Protein AF-E1QTM0-F1 (afdb_monomer)

Mean predicted aligned error: 9.35 Å

Secondary structure (DSSP, 8-state):
--HHHHHHHHHS-GGGT------HHHHHHHHHHHHHHHHHHHH-PPPHHHHHTHHHHHHHHHHHHHHH-GGGHHHHHHHHHHHHHHHHHHHHHTT---HHHHIIIIIHHHHHTT--HHHHHHHHHHHHHHHHHHH-GGGHHHHHHHHHHHHHHHHHHHHHHHHHTT--TTHHHHHHHHHHHTT-

Structure (mmCIF, N/CA/C/O backbone):
data_AF-E1QTM0-F1
#
_entry.id   AF-E1QTM0-F1
#
loop_
_atom_site.group_PDB
_atom_site.id
_atom_site.type_symbol
_atom_site.label_atom_id
_atom_site.label_alt_id
_atom_site.label_comp_id
_atom_site.label_asym_id
_atom_site.label_entity_id
_atom_site.label_seq_id
_atom_site.pdbx_PDB_ins_code
_atom_site.Cartn_x
_atom_site.Cartn_y
_atom_site.Cartn_z
_atom_site.occupancy
_atom_site.B_iso_or_equiv
_atom_site.auth_seq_id
_atom_site.auth_comp_id
_atom_site.auth_asym_id
_atom_site.auth_atom_id
_atom_site.pdbx_PDB_model_num
ATOM 1 N N . MET A 1 1 ? 4.671 -22.308 -28.950 1.00 43.22 1 MET A N 1
ATOM 2 C CA . MET A 1 1 ? 4.401 -21.119 -28.104 1.00 43.22 1 MET A CA 1
ATOM 3 C C . MET A 1 1 ? 5.719 -20.428 -27.710 1.00 43.22 1 MET A C 1
ATOM 5 O O . MET A 1 1 ? 5.911 -20.082 -26.556 1.00 43.22 1 MET A O 1
ATOM 9 N N . ILE A 1 2 ? 6.647 -20.266 -28.667 1.00 41.12 2 ILE A N 1
ATOM 10 C CA . ILE A 1 2 ? 7.987 -19.659 -28.487 1.00 41.12 2 ILE A CA 1
ATOM 11 C C . ILE A 1 2 ? 8.199 -18.503 -29.497 1.00 41.12 2 ILE A C 1
ATOM 13 O O . ILE A 1 2 ? 9.005 -17.609 -29.261 1.00 41.12 2 ILE A O 1
ATOM 17 N N . ASP A 1 3 ? 7.393 -18.431 -30.564 1.00 41.38 3 ASP A N 1
ATOM 18 C CA . ASP A 1 3 ? 7.577 -17.472 -31.663 1.00 41.38 3 ASP A CA 1
ATOM 19 C C . ASP A 1 3 ? 7.197 -16.016 -31.357 1.00 41.38 3 ASP A C 1
ATOM 21 O O . ASP A 1 3 ? 7.752 -15.101 -31.960 1.00 41.38 3 ASP A O 1
ATOM 25 N N . PHE A 1 4 ? 6.286 -15.754 -30.414 1.00 45.41 4 PHE A N 1
ATOM 26 C CA . PHE A 1 4 ? 5.796 -14.386 -30.180 1.00 45.41 4 PHE A CA 1
ATOM 27 C C . PHE A 1 4 ? 6.818 -13.497 -29.448 1.00 45.41 4 PHE A C 1
ATOM 29 O O . PHE A 1 4 ? 6.989 -12.328 -29.792 1.00 45.41 4 PHE A O 1
ATOM 36 N N . PHE A 1 5 ? 7.562 -14.065 -28.492 1.00 41.84 5 PHE A N 1
ATOM 37 C CA . PHE A 1 5 ? 8.656 -13.363 -27.808 1.00 41.84 5 PHE A CA 1
ATOM 38 C C . PHE A 1 5 ? 9.809 -13.035 -28.768 1.00 41.84 5 PHE A C 1
ATOM 40 O O . PHE A 1 5 ? 10.350 -11.933 -28.727 1.00 41.84 5 PHE A O 1
ATOM 47 N N . LEU A 1 6 ? 10.138 -13.955 -29.680 1.00 43.28 6 LEU A N 1
ATOM 48 C CA . LEU A 1 6 ? 11.140 -13.737 -30.727 1.00 43.28 6 LEU A CA 1
ATOM 49 C C . LEU A 1 6 ? 10.705 -12.653 -31.724 1.00 43.28 6 LEU A C 1
ATOM 51 O O . LEU A 1 6 ? 11.513 -11.801 -32.085 1.00 43.28 6 LEU A O 1
ATOM 55 N N . LEU A 1 7 ? 9.426 -12.617 -32.110 1.00 45.97 7 LEU A N 1
ATOM 56 C CA . LEU A 1 7 ? 8.870 -11.568 -32.973 1.00 45.97 7 LEU A CA 1
ATOM 57 C C . LEU A 1 7 ? 8.898 -10.177 -32.321 1.00 45.97 7 LEU A C 1
ATOM 59 O O . LEU A 1 7 ? 9.224 -9.207 -33.001 1.00 45.97 7 LEU A O 1
ATOM 63 N N . LEU A 1 8 ? 8.621 -10.062 -31.018 1.00 45.91 8 LEU A N 1
ATOM 64 C CA . LEU A 1 8 ? 8.748 -8.800 -30.273 1.00 45.91 8 LEU A CA 1
ATOM 65 C C . LEU A 1 8 ? 10.203 -8.306 -30.215 1.00 45.91 8 LEU A C 1
ATOM 67 O O . LEU A 1 8 ? 10.450 -7.127 -30.462 1.00 45.91 8 LEU A O 1
ATOM 71 N N . ILE A 1 9 ? 11.163 -9.206 -29.975 1.00 50.22 9 ILE A N 1
ATOM 72 C CA . ILE A 1 9 ? 12.603 -8.890 -29.953 1.00 50.22 9 ILE A CA 1
ATOM 73 C C . ILE A 1 9 ? 13.114 -8.475 -31.346 1.00 50.22 9 ILE A C 1
ATOM 75 O O . ILE A 1 9 ? 13.955 -7.585 -31.457 1.00 50.22 9 ILE A O 1
ATOM 79 N N . LEU A 1 10 ? 12.595 -9.085 -32.417 1.00 48.44 10 LEU A N 1
ATOM 80 C CA . LEU A 1 10 ? 12.982 -8.777 -33.800 1.00 48.44 10 LEU A CA 1
ATOM 81 C C . LEU A 1 10 ? 12.349 -7.480 -34.330 1.00 48.44 10 LEU A C 1
ATOM 83 O O . LEU A 1 10 ? 12.981 -6.768 -35.109 1.00 48.44 10 LEU A O 1
ATOM 87 N N . LYS A 1 11 ? 11.114 -7.159 -33.920 1.00 47.62 11 LYS A N 1
ATOM 88 C CA . LYS A 1 11 ? 10.385 -5.956 -34.368 1.00 47.62 11 LYS A CA 1
ATOM 89 C C . LYS A 1 11 ? 10.771 -4.702 -33.571 1.00 47.62 11 LYS A C 1
ATOM 91 O O . LYS A 1 11 ? 10.734 -3.602 -34.117 1.00 47.62 11 LYS A O 1
ATOM 96 N N . TYR A 1 12 ? 11.196 -4.876 -32.318 1.00 50.41 12 TYR A N 1
ATOM 97 C CA . TYR A 1 12 ? 11.724 -3.827 -31.441 1.00 50.41 12 TYR A CA 1
ATOM 98 C C . TYR A 1 12 ? 13.142 -4.203 -30.999 1.00 50.41 12 TYR A C 1
ATOM 100 O O . TYR A 1 12 ? 13.333 -4.646 -29.865 1.00 50.41 12 TYR A O 1
ATOM 108 N N . PRO A 1 13 ? 14.148 -4.071 -31.883 1.00 44.06 13 PRO A N 1
ATOM 109 C CA . PRO A 1 13 ? 15.502 -4.482 -31.554 1.00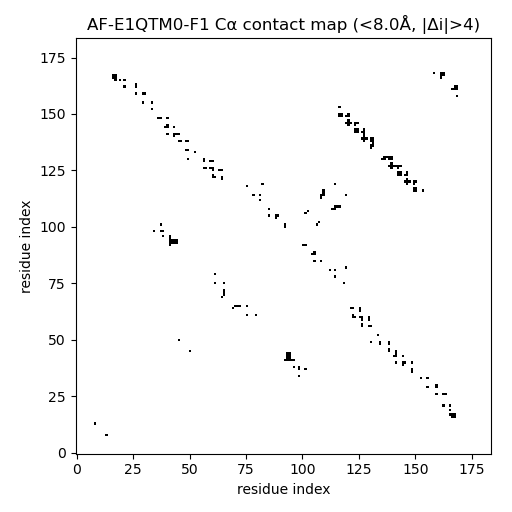 44.06 13 PRO A CA 1
ATOM 110 C C . PRO A 1 13 ? 15.979 -3.722 -30.311 1.00 44.06 13 PRO A C 1
ATOM 112 O O . PRO A 1 13 ? 16.096 -2.495 -30.330 1.00 44.06 13 PRO A O 1
ATOM 115 N N . LEU A 1 14 ? 16.266 -4.463 -29.233 1.00 43.91 14 LEU A N 1
ATOM 116 C CA . LEU A 1 14 ? 16.819 -3.951 -27.967 1.00 43.91 14 LEU A CA 1
ATOM 117 C C . LEU A 1 14 ? 18.053 -3.056 -28.196 1.00 43.91 14 LEU A C 1
ATOM 119 O O . LEU A 1 14 ? 18.308 -2.132 -27.428 1.00 43.91 14 LEU A O 1
ATOM 123 N N . SER A 1 15 ? 18.767 -3.260 -29.307 1.00 43.53 15 SER A N 1
ATOM 124 C CA . SER A 1 15 ? 19.907 -2.445 -29.731 1.00 43.53 15 SER A CA 1
ATOM 125 C C . SER A 1 15 ? 19.570 -0.987 -30.073 1.00 43.53 15 SER A C 1
ATOM 127 O O . SER A 1 15 ? 20.479 -0.165 -30.081 1.00 43.53 15 SER A O 1
ATOM 129 N N . ARG A 1 16 ? 18.298 -0.626 -30.317 1.00 42.56 16 ARG A N 1
ATOM 130 C CA . ARG A 1 16 ? 17.872 0.783 -30.466 1.00 42.56 16 ARG A CA 1
ATOM 131 C C . ARG A 1 16 ? 17.587 1.490 -29.142 1.00 42.56 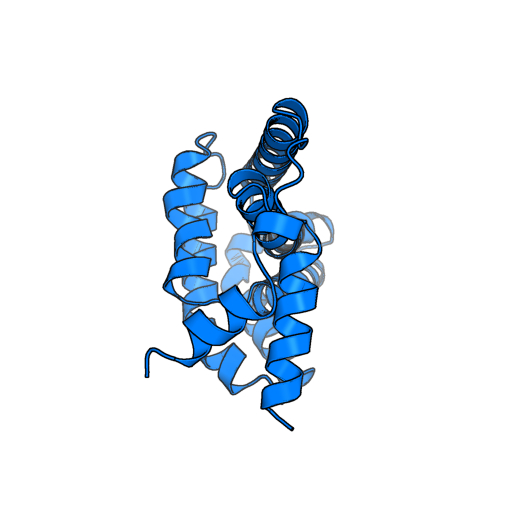16 ARG A C 1
ATOM 133 O O . ARG A 1 16 ? 17.550 2.714 -29.135 1.00 42.56 16 ARG A O 1
ATOM 140 N N . TYR A 1 17 ? 17.399 0.741 -28.057 1.00 46.12 17 TYR A N 1
ATOM 141 C CA . TYR A 1 17 ? 17.094 1.283 -26.729 1.00 46.12 17 TYR A CA 1
ATOM 142 C C . TYR A 1 17 ? 18.270 1.165 -25.750 1.00 46.12 17 TYR A C 1
ATOM 144 O O . TYR A 1 17 ? 18.257 1.810 -24.710 1.00 46.12 17 TYR A O 1
ATOM 152 N N . MET A 1 18 ? 19.330 0.428 -26.109 1.00 39.16 18 MET A N 1
ATOM 153 C CA . MET A 1 18 ? 20.636 0.494 -25.443 1.00 39.16 18 MET A CA 1
ATOM 154 C C . MET A 1 18 ? 21.396 1.769 -25.851 1.00 39.16 18 MET A C 1
ATOM 156 O O . MET A 1 18 ? 22.459 1.708 -26.464 1.00 39.16 18 MET A O 1
ATOM 160 N N . MET A 1 19 ? 20.870 2.945 -25.515 1.00 41.19 19 MET A N 1
ATOM 161 C CA . MET A 1 19 ? 21.726 4.114 -25.317 1.00 41.19 19 MET A CA 1
ATOM 162 C C . MET A 1 19 ? 22.067 4.171 -23.831 1.00 41.19 1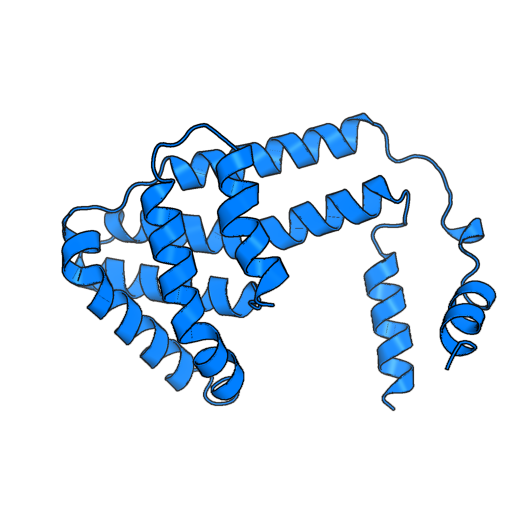9 MET A C 1
ATOM 164 O O . MET A 1 19 ? 21.269 4.600 -23.004 1.00 41.19 19 MET A O 1
ATOM 168 N N . MET A 1 20 ? 23.261 3.681 -23.489 1.00 48.47 20 MET A N 1
ATOM 169 C CA . MET A 1 20 ? 23.837 3.847 -22.158 1.00 48.47 20 MET A CA 1
ATOM 170 C C . MET A 1 20 ? 24.011 5.339 -21.853 1.00 48.47 20 MET A C 1
ATOM 172 O O . MET A 1 20 ? 24.960 5.948 -22.338 1.00 48.47 20 MET A O 1
ATOM 176 N N . SER A 1 21 ? 23.148 5.891 -21.002 1.00 41.41 21 SER A N 1
ATOM 177 C CA . SER A 1 21 ? 23.544 6.855 -19.967 1.00 41.41 21 SER A CA 1
ATOM 178 C C . SER A 1 21 ? 22.406 7.087 -18.960 1.00 41.41 21 SER A C 1
ATOM 180 O O . SER A 1 21 ? 21.829 8.170 -18.913 1.00 41.41 21 SER A O 1
ATOM 182 N N . SER A 1 22 ? 22.074 6.104 -18.123 1.00 44.28 22 SER A N 1
ATOM 183 C CA . SER A 1 22 ? 21.582 6.441 -16.781 1.00 44.28 22 SER A CA 1
ATOM 184 C C . SER A 1 22 ? 22.806 6.472 -15.875 1.00 44.28 22 SER A C 1
ATOM 186 O O . SER A 1 22 ? 23.612 5.539 -15.835 1.00 44.28 22 SER A O 1
ATOM 188 N N . SER A 1 23 ? 23.048 7.616 -15.245 1.00 46.88 23 SER A N 1
ATOM 189 C CA . SER A 1 23 ? 24.200 7.757 -14.370 1.00 46.88 23 SER A CA 1
ATOM 190 C C . SER A 1 23 ? 23.980 6.862 -13.146 1.00 46.88 23 SER A C 1
ATOM 192 O O . SER A 1 23 ? 22.867 6.743 -12.639 1.00 46.88 23 SER A O 1
ATOM 194 N N . SER A 1 24 ? 25.033 6.247 -12.607 1.00 52.41 24 SER A N 1
ATOM 195 C CA . SER A 1 24 ? 24.946 5.501 -11.337 1.00 52.41 24 SER A CA 1
ATOM 196 C C . SER A 1 24 ? 24.487 6.363 -10.142 1.00 52.41 24 SER A C 1
ATOM 198 O O . SER A 1 24 ? 24.252 5.842 -9.049 1.00 52.41 24 SER A O 1
ATOM 200 N N . THR A 1 25 ? 24.366 7.676 -10.346 1.00 54.47 25 THR A N 1
ATOM 201 C CA . THR A 1 25 ? 23.813 8.663 -9.420 1.00 54.47 25 THR A CA 1
ATOM 202 C C . THR A 1 25 ? 22.284 8.591 -9.359 1.00 54.47 25 THR A C 1
ATOM 204 O O . THR A 1 25 ? 21.747 8.624 -8.255 1.00 54.47 25 THR A O 1
ATOM 207 N N . ASP A 1 26 ? 21.595 8.375 -10.487 1.00 68.69 26 ASP A N 1
ATOM 208 C CA . ASP A 1 26 ? 20.123 8.385 -10.561 1.00 68.69 26 ASP A CA 1
ATOM 209 C C . ASP A 1 26 ? 19.508 7.225 -9.759 1.00 68.69 26 ASP A C 1
ATOM 211 O O . ASP A 1 26 ? 18.638 7.424 -8.913 1.00 68.69 26 ASP A O 1
ATOM 215 N N . VAL A 1 27 ? 20.052 6.011 -9.910 1.00 71.56 27 VAL A N 1
ATOM 216 C CA . VAL A 1 27 ? 19.590 4.821 -9.166 1.00 71.56 27 VAL A CA 1
ATOM 217 C C . VAL A 1 27 ? 19.792 4.983 -7.655 1.00 71.56 27 VAL A C 1
ATOM 219 O O . VAL A 1 27 ? 18.947 4.584 -6.854 1.00 71.56 27 VAL A O 1
ATOM 222 N N . LYS A 1 28 ? 20.907 5.594 -7.233 1.00 76.56 28 LYS A N 1
ATOM 223 C CA . LYS A 1 28 ? 21.186 5.834 -5.807 1.00 76.56 28 LYS A CA 1
ATOM 224 C C . LYS A 1 28 ? 20.206 6.830 -5.191 1.00 76.56 28 LYS A C 1
ATOM 226 O O . LYS A 1 28 ? 19.889 6.702 -4.009 1.00 76.56 28 LYS A O 1
ATOM 231 N N . GLU A 1 29 ? 19.757 7.824 -5.950 1.00 79.56 29 GLU A N 1
ATOM 232 C CA . GLU A 1 29 ? 18.770 8.796 -5.481 1.00 79.56 29 GLU A CA 1
ATOM 233 C C . GLU A 1 29 ? 17.374 8.182 -5.346 1.00 79.56 29 GLU A C 1
ATOM 235 O O . GLU A 1 29 ? 16.733 8.393 -4.314 1.00 79.56 29 GLU A O 1
ATOM 240 N N . GLU A 1 30 ? 16.936 7.356 -6.302 1.00 77.88 30 GLU A N 1
ATOM 241 C CA . GLU A 1 30 ? 15.641 6.662 -6.200 1.00 77.88 30 GLU A CA 1
ATOM 242 C C . GLU A 1 30 ? 15.619 5.644 -5.047 1.00 77.88 30 GLU A C 1
ATOM 244 O O . GLU A 1 30 ? 14.652 5.582 -4.280 1.00 77.88 30 GLU A O 1
ATOM 249 N N . ILE A 1 31 ? 16.728 4.928 -4.810 1.00 81.88 31 ILE A N 1
ATOM 250 C CA . ILE A 1 31 ? 16.873 4.070 -3.621 1.00 81.88 31 ILE A CA 1
ATOM 251 C C . ILE A 1 31 ? 16.716 4.895 -2.339 1.00 81.88 31 ILE A C 1
ATOM 253 O O . ILE A 1 31 ? 15.965 4.505 -1.446 1.00 81.88 31 ILE A O 1
ATOM 257 N N . LYS A 1 32 ? 17.383 6.052 -2.233 1.00 84.12 32 LYS A N 1
ATOM 258 C CA . LYS A 1 32 ? 17.284 6.914 -1.041 1.00 84.12 32 LYS A CA 1
ATOM 259 C C . LYS A 1 32 ? 15.857 7.406 -0.796 1.00 84.12 32 LYS A C 1
ATOM 261 O O . LYS A 1 32 ? 15.411 7.385 0.350 1.00 84.12 32 LYS A O 1
ATOM 266 N N . LYS A 1 33 ? 15.135 7.825 -1.839 1.00 81.25 33 LYS A N 1
ATOM 267 C CA . LYS A 1 33 ? 13.728 8.247 -1.720 1.00 81.25 33 LYS A CA 1
ATOM 268 C C . LYS A 1 33 ? 12.835 7.094 -1.266 1.00 81.25 33 LYS A C 1
ATOM 270 O O . LYS A 1 33 ? 12.055 7.266 -0.332 1.00 81.25 33 LYS A O 1
ATOM 275 N N . THR A 1 34 ? 13.003 5.914 -1.862 1.00 82.88 34 THR A N 1
ATOM 276 C CA . THR A 1 34 ? 12.258 4.700 -1.493 1.00 82.88 34 THR A CA 1
ATOM 277 C C . THR A 1 34 ? 12.483 4.334 -0.027 1.00 82.88 34 THR A C 1
ATOM 279 O O . THR A 1 34 ? 11.531 4.116 0.722 1.00 82.88 34 THR A O 1
ATOM 282 N N . VAL A 1 35 ? 13.743 4.346 0.413 1.00 84.88 35 VAL A N 1
ATOM 283 C CA . VAL A 1 35 ? 14.124 4.117 1.812 1.00 84.88 35 VAL A CA 1
ATOM 284 C C . VAL A 1 35 ? 13.461 5.135 2.735 1.00 84.88 35 VAL A C 1
ATOM 286 O O . VAL A 1 35 ? 12.885 4.759 3.755 1.00 84.88 35 VAL A O 1
ATOM 289 N N . GLN A 1 36 ? 13.489 6.417 2.372 1.00 85.62 36 GLN A N 1
ATOM 290 C CA . GLN A 1 36 ? 12.875 7.465 3.178 1.00 85.62 36 GLN A CA 1
ATOM 291 C C . GLN A 1 36 ? 11.357 7.275 3.314 1.00 85.62 36 GLN A C 1
ATOM 293 O O . GLN A 1 36 ? 10.821 7.466 4.405 1.00 85.62 36 GLN A O 1
ATOM 298 N N . LEU A 1 37 ? 10.667 6.861 2.247 1.00 83.81 37 LEU A N 1
ATOM 299 C CA . LEU A 1 37 ? 9.233 6.553 2.279 1.00 83.81 37 LEU A CA 1
ATOM 300 C C . LEU A 1 37 ? 8.920 5.388 3.226 1.00 83.81 37 LEU A C 1
ATOM 302 O O . LEU A 1 37 ? 7.989 5.486 4.031 1.00 83.81 37 LEU A O 1
ATOM 306 N N . ILE A 1 38 ? 9.716 4.315 3.165 1.00 83.75 38 ILE A N 1
ATOM 307 C CA . ILE A 1 38 ? 9.582 3.158 4.060 1.00 83.75 38 ILE A CA 1
ATOM 308 C C . ILE A 1 38 ? 9.790 3.595 5.514 1.00 83.75 38 ILE A C 1
ATOM 310 O O . ILE A 1 38 ? 8.924 3.357 6.354 1.00 83.75 38 ILE A O 1
ATOM 314 N N . ILE A 1 39 ? 10.876 4.317 5.808 1.00 84.06 39 ILE A N 1
ATOM 315 C CA . ILE A 1 39 ? 11.179 4.821 7.157 1.00 84.06 39 ILE A CA 1
ATOM 316 C C . ILE A 1 39 ? 10.046 5.707 7.682 1.00 84.06 39 ILE A C 1
ATOM 318 O O . ILE A 1 39 ? 9.605 5.553 8.823 1.00 84.06 39 ILE A O 1
ATOM 322 N N . THR A 1 40 ? 9.537 6.629 6.862 1.00 83.69 40 THR A N 1
ATOM 323 C CA . THR A 1 40 ? 8.405 7.476 7.245 1.00 83.69 40 THR A CA 1
ATOM 324 C C . THR A 1 40 ? 7.187 6.635 7.619 1.00 83.69 40 THR A C 1
ATOM 326 O O . THR A 1 40 ? 6.535 6.942 8.613 1.00 83.69 40 THR A O 1
ATOM 329 N N . ASN A 1 41 ? 6.893 5.559 6.890 1.00 82.50 41 ASN A N 1
ATOM 330 C CA . ASN A 1 41 ? 5.768 4.678 7.199 1.00 82.50 41 ASN A CA 1
ATOM 331 C C . ASN A 1 41 ? 5.963 3.887 8.502 1.00 82.50 41 ASN A C 1
ATOM 333 O O . ASN A 1 41 ? 5.058 3.863 9.340 1.00 82.50 41 ASN A O 1
ATOM 337 N N . LEU A 1 42 ? 7.155 3.313 8.696 1.00 80.75 42 LEU A N 1
ATOM 338 C CA . LEU A 1 42 ? 7.527 2.546 9.891 1.00 80.75 42 LEU A CA 1
ATOM 339 C C . LEU A 1 42 ? 7.463 3.394 11.171 1.00 80.75 42 LEU A C 1
ATOM 341 O O . LEU A 1 42 ? 7.110 2.889 12.238 1.00 80.75 42 LEU A O 1
ATOM 345 N N . ASN A 1 43 ? 7.735 4.697 11.058 1.00 84.50 43 ASN A N 1
ATOM 346 C CA . ASN A 1 43 ? 7.672 5.645 12.169 1.00 84.50 43 ASN A CA 1
ATOM 347 C C . ASN A 1 43 ? 6.247 6.089 12.540 1.00 84.50 43 ASN A C 1
ATOM 349 O O . ASN A 1 43 ? 6.041 6.644 13.622 1.00 84.50 43 ASN A O 1
ATOM 353 N N . VAL A 1 44 ? 5.247 5.869 11.679 1.00 86.94 44 VAL A N 1
ATOM 354 C CA . VAL A 1 44 ? 3.858 6.242 11.975 1.00 86.94 44 VAL A CA 1
ATOM 355 C C . VAL A 1 44 ? 3.142 5.083 12.662 1.00 86.94 44 VAL A C 1
ATOM 357 O O . VAL A 1 44 ? 2.738 4.104 12.025 1.00 86.94 44 VAL A O 1
ATOM 360 N N . LYS A 1 45 ? 2.949 5.243 13.975 1.00 84.75 45 LYS A N 1
ATOM 361 C CA . LYS A 1 45 ? 2.265 4.281 14.846 1.00 84.75 45 LYS A CA 1
ATOM 362 C C . LYS A 1 45 ? 0.746 4.497 14.853 1.00 84.75 45 LYS A C 1
ATOM 364 O O . LYS A 1 45 ? 0.309 5.641 14.721 1.00 84.75 45 LYS A O 1
ATOM 369 N N . PRO A 1 46 ? -0.058 3.431 15.011 1.00 86.06 46 PRO A N 1
ATOM 370 C CA . PRO A 1 46 ? -1.486 3.584 15.254 1.00 86.06 46 PRO A CA 1
ATOM 371 C C . PRO A 1 46 ? -1.699 4.077 16.690 1.00 86.06 46 PRO A C 1
ATOM 373 O O . PRO A 1 46 ? -0.940 3.706 17.587 1.00 86.06 46 PRO A O 1
ATOM 376 N N . SER A 1 47 ? -2.729 4.889 16.927 1.00 90.69 47 SER A N 1
ATOM 377 C CA . SE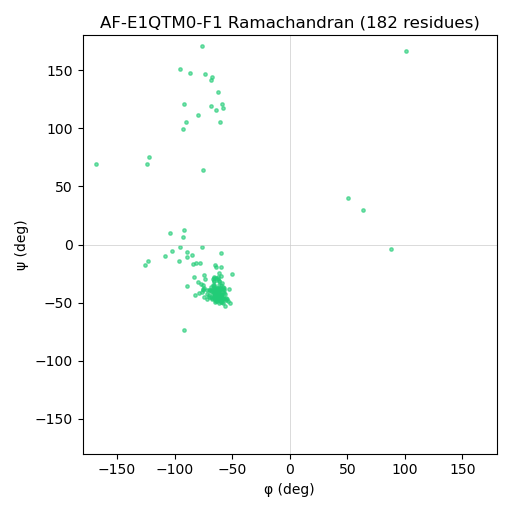R A 1 47 ? -3.142 5.216 18.295 1.00 90.69 47 SER A CA 1
ATOM 378 C C . SER A 1 47 ? -3.906 4.068 18.949 1.00 90.69 47 SER A C 1
ATOM 380 O O . SER A 1 47 ? -4.347 3.120 18.292 1.00 90.69 47 SER A O 1
ATOM 382 N N . GLU A 1 48 ? -4.148 4.195 20.252 1.00 93.12 48 GLU A N 1
ATOM 383 C CA . GLU A 1 48 ? -5.026 3.290 20.995 1.00 93.12 48 GLU A CA 1
ATOM 384 C C . GLU A 1 48 ? -6.452 3.252 20.425 1.00 93.12 48 GLU A C 1
ATOM 386 O O . GLU A 1 48 ? -7.057 2.180 20.368 1.00 93.12 48 GLU A O 1
ATOM 391 N N . CYS A 1 49 ? -6.984 4.384 19.943 1.00 94.75 49 CYS A N 1
ATOM 392 C CA . CYS A 1 49 ? -8.309 4.412 19.324 1.00 94.75 49 CYS A CA 1
ATOM 393 C C . CYS A 1 49 ? -8.333 3.608 18.022 1.00 94.75 49 CYS A C 1
ATOM 395 O O . CYS A 1 49 ? -9.242 2.797 17.820 1.00 94.75 49 CYS A O 1
ATOM 397 N N . VAL A 1 50 ? -7.316 3.781 17.168 1.00 92.69 50 VAL A N 1
ATOM 398 C CA . VAL A 1 50 ? -7.179 3.011 15.923 1.00 92.69 50 VAL A CA 1
ATOM 399 C C . VAL A 1 50 ? -7.066 1.523 16.224 1.00 92.69 50 VAL A C 1
ATOM 401 O O . VAL A 1 50 ? -7.732 0.725 15.574 1.00 92.69 50 VAL A O 1
ATOM 404 N N . LEU A 1 51 ? -6.265 1.140 17.221 1.00 90.00 51 LEU A N 1
ATOM 405 C CA . LEU A 1 51 ? -6.110 -0.259 17.619 1.00 90.00 51 LEU A CA 1
ATOM 406 C C . LEU A 1 51 ? -7.429 -0.860 18.121 1.00 90.00 51 LEU A C 1
ATOM 408 O O . LEU A 1 51 ? -7.793 -1.957 17.706 1.00 90.00 51 LEU A O 1
ATOM 412 N N . LYS A 1 52 ? -8.176 -0.128 18.955 1.00 94.31 52 LYS A N 1
ATOM 413 C CA . LYS A 1 52 ? -9.467 -0.575 19.498 1.00 94.31 52 LYS A CA 1
ATOM 414 C C . LYS A 1 52 ? -10.553 -0.718 18.427 1.00 94.31 52 LYS A C 1
ATOM 416 O O . LYS A 1 52 ? -11.394 -1.605 18.533 1.00 94.31 52 LYS A O 1
ATOM 421 N N . ASN A 1 53 ? -10.549 0.149 17.416 1.00 94.12 53 ASN A N 1
ATOM 422 C CA . ASN A 1 53 ? -11.585 0.196 16.378 1.00 94.12 53 ASN A CA 1
ATOM 423 C C . ASN A 1 53 ? -11.136 -0.410 15.041 1.00 94.12 53 ASN A C 1
ATOM 425 O O . ASN A 1 53 ? -11.836 -0.278 14.038 1.00 94.12 53 ASN A O 1
ATOM 429 N N . TYR A 1 54 ? -9.985 -1.082 15.013 1.00 88.50 54 TYR A N 1
ATOM 430 C CA . TYR A 1 54 ? -9.319 -1.503 13.784 1.00 88.50 54 TYR A CA 1
ATOM 431 C C . TYR A 1 54 ? -10.213 -2.344 12.856 1.00 88.50 54 TYR A C 1
ATOM 433 O O . TYR A 1 54 ? -10.299 -2.088 11.651 1.00 88.50 54 TYR A O 1
ATOM 441 N N . ASP A 1 55 ? -10.919 -3.322 13.425 1.00 90.12 55 ASP A N 1
ATOM 442 C CA . ASP A 1 55 ? -11.814 -4.207 12.678 1.00 90.12 55 ASP A CA 1
ATOM 443 C C . ASP A 1 55 ? -13.012 -3.455 12.099 1.00 90.12 55 ASP A C 1
ATOM 445 O O . ASP A 1 55 ? -13.426 -3.721 10.971 1.00 90.12 55 ASP A O 1
ATOM 449 N N . ALA A 1 56 ? -13.564 -2.502 12.855 1.00 94.25 56 ALA A N 1
ATOM 450 C CA . ALA A 1 56 ? -14.684 -1.682 12.408 1.00 94.25 56 ALA A CA 1
ATOM 451 C C . ALA A 1 56 ? -14.258 -0.747 11.269 1.00 94.25 56 ALA A C 1
ATOM 453 O O . ALA A 1 56 ? -14.916 -0.716 10.231 1.00 94.25 56 ALA A O 1
ATOM 454 N N . ILE A 1 57 ? -13.113 -0.069 11.419 1.00 94.12 57 ILE A N 1
ATOM 455 C CA . ILE A 1 57 ? -12.502 0.774 10.379 1.00 94.12 57 ILE A CA 1
ATOM 456 C C . ILE A 1 57 ? -12.301 -0.037 9.093 1.00 94.12 57 ILE A C 1
ATOM 458 O O . ILE A 1 57 ? -12.695 0.389 8.009 1.00 94.12 57 ILE A O 1
ATOM 462 N N . THR A 1 58 ? -11.731 -1.237 9.215 1.00 91.44 58 THR A N 1
ATOM 463 C CA . THR A 1 58 ? -11.451 -2.122 8.078 1.00 91.44 58 THR A CA 1
ATOM 464 C C . THR A 1 58 ? -12.727 -2.597 7.388 1.00 91.44 58 THR A C 1
ATOM 466 O O . THR A 1 58 ? -12.843 -2.476 6.169 1.00 91.44 58 THR A O 1
ATOM 469 N N . LYS A 1 59 ? -13.711 -3.097 8.145 1.00 92.38 59 LYS A N 1
ATOM 470 C CA . LYS A 1 59 ? -14.991 -3.563 7.588 1.00 92.38 59 LYS A CA 1
ATOM 471 C C . LYS A 1 59 ? -15.753 -2.437 6.896 1.00 92.38 59 LYS A C 1
ATOM 473 O O . LYS A 1 59 ? -16.278 -2.643 5.802 1.00 92.38 59 LYS A O 1
ATOM 478 N N . ASN A 1 60 ? -15.779 -1.249 7.495 1.00 96.06 60 ASN A N 1
ATOM 479 C CA . ASN A 1 60 ? -16.426 -0.090 6.895 1.00 96.06 60 ASN A CA 1
ATOM 480 C C . ASN A 1 60 ? -15.718 0.346 5.611 1.00 96.06 60 ASN A C 1
ATOM 482 O O . ASN A 1 60 ? -16.387 0.590 4.612 1.00 96.06 60 ASN A O 1
ATOM 486 N N . ALA A 1 61 ? -14.383 0.378 5.600 1.00 95.00 61 ALA A N 1
ATOM 487 C CA . ALA A 1 61 ? -13.611 0.714 4.408 1.00 95.00 61 ALA A CA 1
ATOM 488 C C . ALA A 1 61 ? -13.873 -0.267 3.251 1.00 95.00 61 ALA A C 1
ATOM 490 O O . ALA A 1 61 ? -14.115 0.173 2.129 1.00 95.00 61 ALA A O 1
ATOM 491 N N . VAL A 1 62 ? -13.905 -1.581 3.519 1.00 93.06 62 VAL A N 1
ATOM 492 C CA . VAL A 1 62 ? -14.273 -2.598 2.513 1.00 93.06 62 VAL A CA 1
ATOM 493 C C . VAL A 1 62 ? -15.701 -2.385 2.009 1.00 93.06 62 VAL A C 1
ATOM 495 O O . VAL A 1 62 ? -15.934 -2.386 0.803 1.00 93.06 62 VAL A O 1
ATOM 498 N N . SER A 1 63 ? -16.653 -2.160 2.918 1.00 94.88 63 SER A N 1
ATOM 499 C CA . SER A 1 63 ? -18.056 -1.914 2.566 1.00 94.88 63 SER A CA 1
ATOM 500 C C . SER A 1 63 ? -18.214 -0.684 1.667 1.00 94.88 63 SER A C 1
ATOM 502 O O . SER A 1 63 ? -18.914 -0.734 0.657 1.00 94.88 63 SER A O 1
ATOM 504 N N . ILE A 1 64 ? -17.511 0.409 1.980 1.00 95.81 64 ILE A N 1
ATOM 505 C CA . ILE A 1 64 ? -17.511 1.623 1.157 1.00 95.81 64 ILE A CA 1
ATOM 506 C C . ILE A 1 64 ? -16.884 1.347 -0.212 1.00 95.81 64 ILE A C 1
ATOM 508 O O . ILE A 1 64 ? -17.459 1.754 -1.219 1.00 95.81 64 ILE A O 1
ATOM 512 N N . LEU A 1 65 ? -15.753 0.638 -0.266 1.00 94.12 65 LEU A N 1
ATOM 513 C CA . LEU A 1 65 ? -15.075 0.317 -1.523 1.00 94.12 65 LEU A CA 1
ATOM 514 C C . LEU A 1 65 ? -15.990 -0.473 -2.466 1.00 94.12 65 LEU A C 1
ATOM 516 O O . LEU A 1 65 ? -16.175 -0.073 -3.611 1.00 94.12 65 LEU A O 1
ATOM 520 N N . LEU A 1 66 ? -16.622 -1.532 -1.954 1.00 94.25 66 LEU A N 1
ATOM 521 C CA . LEU A 1 66 ? -17.561 -2.371 -2.705 1.00 94.25 66 LEU A CA 1
ATOM 522 C C . LEU A 1 66 ? -18.845 -1.632 -3.093 1.00 94.25 66 LEU A C 1
ATOM 524 O O . LEU A 1 66 ? -19.455 -1.942 -4.111 1.00 94.25 66 LEU A O 1
ATOM 528 N N . LYS A 1 67 ? -19.273 -0.651 -2.293 1.00 96.00 67 LYS A N 1
ATOM 529 C CA . LYS A 1 67 ? -20.435 0.183 -2.616 1.00 96.00 67 LYS A CA 1
ATOM 530 C C . LYS A 1 67 ? -20.144 1.163 -3.753 1.00 96.00 67 LYS A C 1
ATOM 532 O O . LYS A 1 67 ? -21.040 1.432 -4.547 1.00 96.00 67 LYS A O 1
ATOM 537 N N . ILE A 1 68 ? -18.944 1.745 -3.787 1.00 95.38 68 ILE A N 1
ATOM 538 C CA . ILE A 1 68 ? -18.555 2.732 -4.806 1.00 95.38 68 ILE A CA 1
ATOM 539 C C . ILE A 1 68 ? -18.176 2.037 -6.117 1.00 95.38 68 ILE A C 1
ATOM 541 O O . ILE A 1 68 ? -18.576 2.514 -7.173 1.00 95.38 68 ILE A O 1
ATOM 545 N N . PHE A 1 69 ? -17.447 0.921 -6.039 1.00 93.25 69 PHE A N 1
ATOM 546 C CA . PHE A 1 69 ? -16.964 0.156 -7.191 1.00 93.25 69 PHE A CA 1
ATOM 547 C C . PHE A 1 69 ? -17.434 -1.304 -7.112 1.00 93.25 69 PHE A C 1
ATOM 549 O O . PHE A 1 69 ? -16.622 -2.204 -6.860 1.00 93.25 69 PHE A O 1
ATOM 556 N N . PRO A 1 70 ? -18.742 -1.570 -7.278 1.00 93.25 70 PRO A N 1
ATOM 557 C CA . PRO A 1 70 ? -19.276 -2.931 -7.235 1.00 93.25 70 PRO A CA 1
ATOM 558 C C . PRO A 1 70 ? -18.667 -3.845 -8.307 1.00 93.25 70 PRO A C 1
ATOM 560 O O . PRO A 1 70 ? -18.566 -5.047 -8.094 1.00 93.25 70 PRO A O 1
ATOM 563 N N . GLU A 1 71 ? -18.211 -3.292 -9.430 1.00 92.12 71 GLU A N 1
ATOM 564 C CA . GLU A 1 71 ? -17.524 -4.016 -10.500 1.00 92.12 71 GLU A CA 1
ATOM 565 C C . GLU A 1 71 ? -16.176 -4.613 -10.075 1.00 92.12 71 GLU A C 1
ATOM 567 O O . GLU A 1 71 ? -15.695 -5.546 -10.711 1.00 92.12 71 GLU A O 1
ATOM 572 N N . LEU A 1 72 ? -15.580 -4.113 -8.988 1.00 88.88 72 LEU A N 1
ATOM 573 C CA . LEU A 1 72 ? -14.348 -4.653 -8.418 1.00 88.88 72 LEU A CA 1
ATOM 574 C C . LEU A 1 72 ? -14.626 -5.715 -7.346 1.00 88.88 72 LEU A C 1
ATOM 576 O O . LEU A 1 72 ? -13.710 -6.066 -6.606 1.00 88.88 72 LEU A O 1
ATOM 580 N N . SER A 1 73 ? -15.862 -6.217 -7.206 1.00 89.31 73 SER A N 1
ATOM 581 C CA . SER A 1 73 ? -16.216 -7.113 -6.098 1.00 89.31 73 SER A CA 1
ATOM 582 C C . SER A 1 73 ? -15.342 -8.350 -6.029 1.00 89.31 73 SER A C 1
ATOM 584 O O . SER A 1 73 ? -14.922 -8.728 -4.941 1.00 89.31 73 SER A O 1
ATOM 586 N N . ASP A 1 74 ? -15.051 -8.967 -7.169 1.00 87.38 74 ASP A N 1
ATOM 587 C CA . ASP A 1 74 ? -14.285 -10.210 -7.213 1.00 87.38 74 ASP A CA 1
ATOM 588 C C . ASP A 1 74 ? -12.824 -9.957 -6.837 1.00 87.38 74 ASP A C 1
ATOM 590 O O . ASP A 1 74 ? -12.277 -10.664 -5.988 1.00 87.38 74 ASP A O 1
ATOM 594 N N . ASP A 1 75 ? -12.234 -8.884 -7.372 1.00 85.19 75 ASP A N 1
ATOM 595 C CA . ASP A 1 75 ? -10.879 -8.453 -7.030 1.00 85.19 75 ASP A CA 1
ATOM 596 C C . ASP A 1 75 ? -10.773 -8.076 -5.549 1.00 85.19 75 ASP A C 1
ATOM 598 O O . ASP A 1 75 ? -9.869 -8.520 -4.844 1.00 85.19 75 ASP A O 1
ATOM 602 N N . VAL A 1 76 ? -11.715 -7.285 -5.034 1.00 87.38 76 VAL A N 1
ATOM 603 C CA . VAL A 1 76 ? -11.727 -6.880 -3.626 1.00 87.38 76 VAL A CA 1
ATOM 604 C C . VAL A 1 76 ? -11.923 -8.100 -2.733 1.00 87.38 76 VAL A C 1
ATOM 606 O O . VAL A 1 76 ? -11.134 -8.290 -1.812 1.00 87.38 76 VAL A O 1
ATOM 609 N N . ASN A 1 77 ? -12.901 -8.967 -3.013 1.00 84.69 77 ASN A N 1
ATOM 610 C CA . ASN A 1 77 ? -13.178 -10.158 -2.208 1.00 84.69 77 ASN A CA 1
ATOM 611 C C . ASN A 1 77 ? -11.998 -11.135 -2.182 1.00 84.69 77 ASN A C 1
ATOM 613 O O . ASN A 1 77 ? -11.685 -11.680 -1.121 1.00 84.69 77 ASN A O 1
ATOM 617 N N . ALA A 1 78 ? -11.301 -11.309 -3.309 1.00 82.62 78 ALA A N 1
ATOM 618 C CA . ALA A 1 78 ? -10.075 -12.100 -3.370 1.00 82.62 78 ALA A CA 1
ATOM 619 C C . ALA A 1 78 ? -8.967 -11.521 -2.471 1.00 82.62 78 ALA A C 1
ATOM 621 O O . ALA A 1 78 ? -8.165 -12.265 -1.901 1.00 82.62 78 ALA A O 1
ATOM 622 N N . LEU A 1 79 ? -8.944 -10.197 -2.304 1.00 81.44 79 LEU A N 1
ATOM 623 C CA . LEU A 1 79 ? -7.904 -9.477 -1.578 1.00 81.44 79 LEU A CA 1
ATOM 624 C C . LEU A 1 79 ? -8.242 -9.169 -0.110 1.00 81.44 79 LEU A C 1
ATOM 626 O O . LEU A 1 79 ? -7.319 -8.880 0.649 1.00 81.44 79 LEU A O 1
ATOM 630 N N . ILE A 1 80 ? -9.501 -9.284 0.340 1.00 82.81 80 ILE A N 1
ATOM 631 C CA . ILE A 1 80 ? -9.916 -8.956 1.724 1.00 82.81 80 ILE A CA 1
ATOM 632 C C . ILE A 1 80 ? -9.041 -9.664 2.766 1.00 82.81 80 ILE A C 1
ATOM 634 O O . ILE A 1 80 ? -8.505 -9.020 3.668 1.00 82.81 80 ILE A O 1
ATOM 638 N N . SER A 1 81 ? -8.861 -10.984 2.636 1.00 75.88 81 SER A N 1
ATOM 639 C CA . SER A 1 81 ? -8.046 -11.761 3.586 1.00 75.88 81 SER A CA 1
ATOM 640 C C . SER A 1 81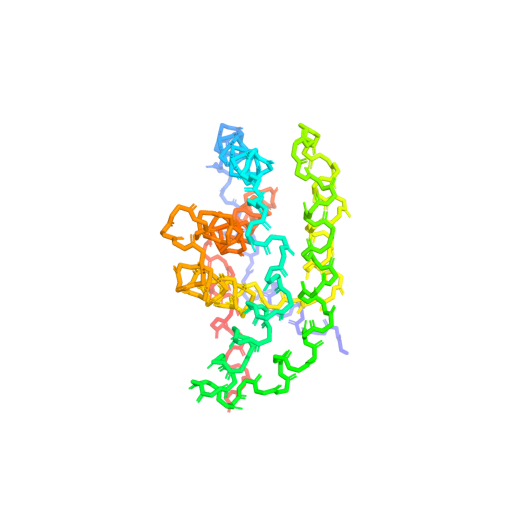 ? -6.580 -11.304 3.607 1.00 75.88 81 SER A C 1
ATOM 642 O O . SER A 1 81 ? -5.924 -11.342 4.649 1.00 75.88 81 SER A O 1
ATOM 644 N N . LYS A 1 82 ? -6.086 -10.799 2.471 1.00 82.25 82 LYS A N 1
ATOM 645 C CA . LYS A 1 82 ? -4.725 -10.287 2.301 1.00 82.25 82 LYS A CA 1
ATOM 646 C C . LYS A 1 82 ? -4.560 -8.881 2.837 1.00 82.25 82 LYS A C 1
ATOM 648 O O . LYS A 1 82 ? -3.509 -8.585 3.388 1.00 82.25 82 LYS A O 1
ATOM 653 N N . PHE A 1 83 ? -5.590 -8.043 2.782 1.00 78.69 83 PHE A N 1
ATOM 654 C CA . PHE A 1 83 ? -5.560 -6.735 3.432 1.00 78.69 83 PHE A CA 1
ATOM 655 C C . PHE A 1 83 ? -5.337 -6.868 4.936 1.00 78.69 83 PHE A C 1
ATOM 657 O O . PHE A 1 83 ? -4.485 -6.173 5.484 1.00 78.69 83 PHE A O 1
ATOM 664 N N . THR A 1 84 ? -6.034 -7.801 5.588 1.00 74.81 84 THR A N 1
ATOM 665 C CA . THR A 1 84 ? -5.826 -8.088 7.012 1.00 74.81 84 THR A CA 1
ATOM 666 C C . THR A 1 84 ? -4.414 -8.615 7.280 1.00 74.81 84 THR A C 1
ATOM 668 O O . THR A 1 84 ? -3.742 -8.108 8.173 1.00 74.81 84 THR A O 1
ATOM 671 N N . GLU A 1 85 ? -3.924 -9.572 6.485 1.00 78.38 85 GLU A N 1
ATOM 672 C CA . GLU A 1 85 ? -2.570 -10.138 6.629 1.00 78.38 85 GLU A CA 1
ATOM 673 C C . GLU A 1 85 ? -1.463 -9.080 6.454 1.00 78.38 85 GLU A C 1
ATOM 675 O O . GLU A 1 85 ? -0.576 -8.968 7.304 1.00 78.38 85 GLU A O 1
ATOM 680 N N . ILE A 1 86 ? -1.538 -8.263 5.392 1.00 76.62 86 ILE A N 1
ATOM 681 C CA . ILE A 1 86 ? -0.618 -7.141 5.141 1.00 76.62 86 ILE A CA 1
ATOM 682 C C . ILE A 1 86 ? -0.587 -6.230 6.361 1.00 76.62 86 ILE A C 1
ATOM 684 O O . ILE A 1 86 ? 0.479 -5.867 6.848 1.00 76.62 86 ILE A O 1
ATOM 688 N N . GLN A 1 87 ? -1.757 -5.859 6.865 1.00 73.12 87 GLN A N 1
ATOM 689 C CA . GLN A 1 87 ? -1.866 -4.895 7.944 1.00 73.12 87 GLN A CA 1
ATOM 690 C C . GLN A 1 87 ? -1.346 -5.427 9.279 1.00 73.12 87 GLN A C 1
ATOM 692 O O . GLN A 1 87 ? -0.677 -4.687 9.998 1.00 73.12 87 GLN A O 1
ATOM 697 N N . GLU A 1 88 ? -1.589 -6.698 9.603 1.00 76.44 88 GLU A N 1
ATOM 698 C CA . GLU A 1 88 ? -1.006 -7.332 10.789 1.00 76.44 88 GLU A CA 1
ATOM 699 C C . GLU A 1 88 ? 0.521 -7.404 10.701 1.00 76.44 88 GLU A C 1
ATOM 701 O O . GLU A 1 88 ? 1.213 -7.131 11.681 1.00 76.44 88 GLU A O 1
ATOM 706 N N . ASN A 1 89 ? 1.072 -7.691 9.520 1.00 77.44 89 ASN A N 1
ATOM 707 C CA . ASN A 1 89 ? 2.518 -7.636 9.327 1.00 77.44 89 ASN A CA 1
ATOM 708 C C . ASN A 1 89 ? 3.047 -6.202 9.426 1.00 77.44 89 ASN A C 1
ATOM 710 O O . ASN A 1 89 ? 4.048 -5.979 10.100 1.00 77.44 89 ASN A O 1
ATOM 714 N N . ILE A 1 90 ? 2.339 -5.209 8.877 1.00 73.44 90 ILE A N 1
ATOM 715 C CA . ILE A 1 90 ? 2.726 -3.803 9.027 1.00 73.44 90 ILE A CA 1
ATOM 716 C C . ILE A 1 90 ? 2.754 -3.415 10.507 1.00 73.44 90 ILE A C 1
ATOM 718 O O . ILE A 1 90 ? 3.704 -2.765 10.930 1.00 73.44 90 ILE A O 1
ATOM 722 N N . LYS A 1 91 ? 1.756 -3.819 11.308 1.00 72.75 91 LYS A N 1
ATOM 723 C CA . LYS A 1 91 ? 1.723 -3.546 12.757 1.00 72.75 91 LYS A CA 1
ATOM 724 C C . LYS A 1 91 ? 2.962 -4.090 13.470 1.00 72.75 91 LYS A C 1
ATOM 726 O O . LYS A 1 91 ? 3.509 -3.385 14.312 1.00 72.75 91 LYS A O 1
ATOM 731 N N . LYS A 1 92 ? 3.419 -5.297 13.117 1.00 77.31 92 LYS A N 1
ATOM 732 C CA . LYS A 1 92 ? 4.620 -5.920 13.706 1.00 77.31 92 LYS A CA 1
ATOM 733 C C . LYS A 1 92 ? 5.910 -5.172 13.374 1.00 77.31 92 LYS A C 1
ATOM 735 O O . LYS A 1 92 ? 6.844 -5.222 14.161 1.00 77.31 92 LYS A O 1
ATOM 740 N N . LEU A 1 93 ? 5.944 -4.478 12.239 1.00 73.94 93 LEU A N 1
ATOM 741 C CA . LEU A 1 93 ? 7.111 -3.727 11.771 1.00 73.94 93 LEU A CA 1
ATOM 742 C C . LEU A 1 93 ? 7.128 -2.283 12.283 1.00 73.94 93 LEU A C 1
ATOM 744 O O . LEU A 1 93 ? 8.118 -1.579 12.114 1.00 73.94 93 LEU A O 1
ATOM 748 N N . VAL A 1 94 ? 6.041 -1.791 12.885 1.00 71.56 94 VAL A N 1
ATOM 749 C CA . VAL A 1 94 ? 5.993 -0.414 13.392 1.00 71.56 94 VAL A CA 1
ATOM 750 C C . VAL A 1 94 ? 7.100 -0.194 14.427 1.00 71.56 94 VAL A C 1
ATOM 752 O O . VAL A 1 94 ? 7.118 -0.818 15.485 1.00 71.56 94 VAL A O 1
ATOM 755 N N . GLY A 1 95 ? 7.982 0.771 14.158 1.00 64.69 95 GLY A N 1
ATOM 756 C CA . GLY A 1 95 ? 9.145 1.072 14.996 1.00 64.69 95 GLY A CA 1
ATOM 757 C C . GLY A 1 95 ? 10.412 0.273 14.673 1.00 64.69 95 GLY A C 1
ATOM 758 O O . GLY A 1 95 ? 11.446 0.565 15.271 1.00 64.69 95 GLY A O 1
ATOM 759 N N . THR A 1 96 ? 10.367 -0.670 13.729 1.00 73.69 96 THR A N 1
ATOM 760 C CA . THR A 1 96 ? 11.567 -1.282 13.146 1.00 73.69 96 THR A CA 1
ATOM 761 C C . THR A 1 96 ? 12.323 -0.249 12.304 1.00 73.69 96 THR A C 1
ATOM 763 O O . THR A 1 96 ? 11.721 0.568 11.607 1.00 73.69 96 THR A O 1
ATOM 766 N N . THR A 1 97 ? 13.657 -0.278 12.360 1.00 67.00 97 THR A N 1
ATOM 767 C CA . THR A 1 97 ? 14.541 0.521 11.486 1.00 67.00 97 THR A CA 1
ATOM 768 C C . THR A 1 97 ? 15.149 -0.296 10.347 1.00 67.00 97 THR A C 1
ATOM 770 O O . THR A 1 97 ? 15.846 0.259 9.500 1.00 67.00 97 THR A O 1
ATOM 773 N N . ASP A 1 98 ? 14.916 -1.608 10.341 1.00 75.25 98 ASP A N 1
ATOM 774 C CA . ASP A 1 98 ? 15.374 -2.523 9.306 1.00 75.25 98 ASP A CA 1
ATOM 775 C C . ASP A 1 98 ? 14.466 -2.467 8.066 1.00 75.25 98 ASP A C 1
ATOM 777 O O . ASP A 1 98 ? 13.300 -2.863 8.070 1.00 75.25 98 ASP A O 1
ATOM 781 N N . ILE A 1 99 ? 15.030 -1.943 6.982 1.00 72.44 99 ILE A N 1
ATOM 782 C CA . ILE A 1 99 ? 14.369 -1.821 5.681 1.00 72.44 99 ILE A CA 1
ATOM 783 C C . ILE A 1 99 ? 14.269 -3.192 4.993 1.00 72.44 99 ILE A C 1
ATOM 785 O O . ILE A 1 99 ? 13.326 -3.423 4.236 1.00 72.44 99 ILE A O 1
ATOM 789 N N . GLY A 1 100 ? 15.214 -4.099 5.267 1.00 74.00 100 GLY A N 1
ATOM 790 C CA . GLY A 1 100 ? 15.215 -5.468 4.759 1.00 74.00 100 GLY A CA 1
ATOM 791 C C . GLY A 1 100 ? 14.019 -6.251 5.285 1.00 74.00 100 GLY A C 1
ATOM 792 O O . GLY A 1 100 ? 13.280 -6.823 4.491 1.00 74.00 100 GLY A O 1
ATOM 793 N N . GLU A 1 101 ? 13.726 -6.155 6.585 1.00 72.06 101 GLU A N 1
ATOM 794 C CA . GLU A 1 101 ? 12.528 -6.780 7.167 1.00 72.06 101 GLU A CA 1
ATOM 795 C C . GLU A 1 101 ? 11.230 -6.256 6.539 1.00 72.06 101 GLU A C 1
ATOM 797 O O . GLU A 1 101 ? 10.302 -7.033 6.301 1.00 72.06 101 GLU A O 1
ATOM 802 N N . TYR A 1 102 ? 11.148 -4.958 6.220 1.00 72.50 102 TYR A N 1
ATOM 803 C CA . TYR A 1 102 ? 9.993 -4.402 5.508 1.00 72.50 102 TYR A CA 1
ATOM 804 C C . TYR A 1 102 ? 9.866 -4.962 4.083 1.00 72.50 102 TYR A C 1
ATOM 806 O O . TYR A 1 102 ? 8.755 -5.248 3.625 1.00 72.50 102 TYR A O 1
ATOM 814 N N . ALA A 1 103 ? 10.991 -5.133 3.383 1.00 69.56 103 ALA A N 1
ATOM 815 C CA . ALA A 1 103 ? 11.006 -5.712 2.047 1.00 69.56 103 ALA A CA 1
ATOM 816 C C . ALA A 1 103 ? 10.609 -7.199 2.061 1.00 69.56 103 ALA A C 1
ATOM 818 O O . ALA A 1 103 ? 9.722 -7.614 1.315 1.00 69.56 103 ALA A O 1
ATOM 819 N N . ASP A 1 104 ? 11.184 -7.979 2.970 1.00 69.88 104 ASP A N 1
ATOM 820 C CA . ASP A 1 104 ? 10.934 -9.415 3.068 1.00 69.88 104 ASP A CA 1
ATOM 821 C C . ASP A 1 104 ? 9.493 -9.733 3.479 1.00 69.88 104 ASP A C 1
ATOM 823 O O . ASP A 1 104 ? 8.939 -10.751 3.064 1.00 69.88 104 ASP A O 1
ATOM 827 N N . SER A 1 105 ? 8.857 -8.841 4.239 1.00 70.62 105 SER A N 1
ATOM 828 C CA . SER A 1 105 ? 7.471 -8.987 4.677 1.00 70.62 105 SER A CA 1
ATOM 829 C C . SER A 1 105 ? 6.481 -8.321 3.718 1.00 70.62 105 SER A C 1
ATOM 831 O O . SER A 1 105 ? 5.771 -9.000 2.984 1.00 70.62 105 SER A O 1
ATOM 833 N N . ILE A 1 106 ? 6.395 -6.993 3.705 1.00 69.12 106 ILE A N 1
ATOM 834 C CA . ILE A 1 106 ? 5.289 -6.270 3.071 1.00 69.12 106 ILE A CA 1
ATOM 835 C C . ILE A 1 106 ? 5.411 -6.283 1.556 1.00 69.12 106 ILE A C 1
ATOM 837 O O . ILE A 1 106 ? 4.429 -6.572 0.872 1.00 69.12 106 ILE A O 1
ATOM 841 N N . LEU A 1 107 ? 6.605 -6.019 1.024 1.00 68.69 107 LEU A N 1
ATOM 842 C CA . LEU A 1 107 ? 6.824 -6.016 -0.423 1.00 68.69 107 LEU A CA 1
ATOM 843 C C . LEU A 1 107 ? 6.628 -7.399 -1.040 1.00 68.69 107 LEU A C 1
ATOM 845 O O . LEU A 1 107 ? 5.951 -7.522 -2.066 1.00 68.69 107 LEU A O 1
ATOM 849 N N . SER A 1 108 ? 7.137 -8.437 -0.380 1.00 69.00 108 SER A N 1
ATOM 850 C CA . SER A 1 108 ? 6.916 -9.822 -0.793 1.00 69.00 108 SER A CA 1
ATOM 851 C C . SER A 1 108 ? 5.432 -10.174 -0.860 1.00 69.00 108 SER A C 1
ATOM 853 O O . SER A 1 108 ? 5.014 -10.838 -1.800 1.00 69.00 108 SER A O 1
ATOM 855 N N . ILE A 1 109 ? 4.602 -9.692 0.071 1.00 66.25 109 ILE A N 1
ATOM 856 C CA . ILE A 1 109 ? 3.157 -9.974 0.079 1.00 66.25 109 ILE A CA 1
ATOM 857 C C . ILE A 1 109 ? 2.459 -9.360 -1.149 1.00 66.25 109 ILE A C 1
ATOM 859 O O . ILE A 1 109 ? 1.646 -10.035 -1.783 1.00 66.25 109 ILE A O 1
ATOM 863 N N . PHE A 1 110 ? 2.807 -8.134 -1.561 1.00 70.56 110 PHE A N 1
ATOM 864 C CA . PHE A 1 110 ? 2.259 -7.553 -2.798 1.00 70.56 110 PHE A CA 1
ATOM 865 C C . PHE A 1 110 ? 2.624 -8.379 -4.035 1.00 70.56 110 PHE A C 1
ATOM 867 O O . PHE A 1 110 ? 1.760 -8.645 -4.874 1.00 70.56 110 PHE A O 1
ATOM 874 N N . ALA A 1 111 ? 3.881 -8.820 -4.127 1.00 69.56 111 ALA A N 1
ATOM 875 C CA . ALA A 1 111 ? 4.375 -9.593 -5.261 1.00 69.56 111 ALA A CA 1
ATOM 876 C C . ALA A 1 111 ? 3.822 -11.032 -5.293 1.00 69.56 111 ALA A C 1
ATOM 878 O O . ALA A 1 111 ? 3.347 -11.493 -6.332 1.00 69.56 111 ALA A O 1
ATOM 879 N N . VAL A 1 112 ? 3.845 -11.737 -4.159 1.00 69.94 112 VAL A N 1
ATOM 880 C CA . VAL A 1 112 ? 3.443 -13.148 -4.036 1.00 69.94 112 VAL A CA 1
ATOM 881 C C . VAL A 1 112 ? 1.937 -13.310 -4.197 1.00 69.94 112 VAL A C 1
ATOM 883 O O . VAL A 1 112 ? 1.486 -14.184 -4.936 1.00 69.94 112 VAL A O 1
ATOM 886 N N . TYR A 1 113 ? 1.149 -12.456 -3.544 1.00 68.00 113 TYR A N 1
ATOM 887 C CA . TYR A 1 113 ? -0.310 -12.575 -3.563 1.00 68.00 113 TYR A CA 1
ATOM 888 C C . TYR A 1 113 ? -0.975 -11.750 -4.664 1.00 68.00 113 TYR A C 1
ATOM 890 O O . TYR A 1 113 ? -2.201 -11.694 -4.715 1.00 68.00 113 TYR A O 1
ATOM 898 N N . ARG A 1 114 ? -0.181 -11.131 -5.552 1.00 70.31 114 ARG A N 1
ATOM 899 C CA . ARG A 1 114 ? -0.657 -10.313 -6.679 1.00 70.31 114 ARG A CA 1
ATOM 900 C C . ARG A 1 114 ? -1.683 -9.263 -6.248 1.00 70.31 114 ARG A C 1
ATOM 902 O O . ARG A 1 114 ? -2.671 -9.019 -6.938 1.00 70.31 114 ARG A O 1
ATOM 909 N N . VAL A 1 115 ? -1.452 -8.648 -5.090 1.00 76.44 115 VAL A N 1
ATOM 910 C CA . VAL A 1 115 ? -2.336 -7.601 -4.580 1.00 76.44 115 VAL A CA 1
ATOM 911 C C . VAL A 1 115 ? -2.199 -6.388 -5.484 1.00 76.44 115 VAL A C 1
ATOM 913 O O . VAL A 1 115 ? -1.110 -5.828 -5.594 1.00 76.44 115 VAL A O 1
ATOM 916 N N . ASN A 1 116 ? -3.294 -5.969 -6.124 1.00 82.94 116 ASN A N 1
ATOM 917 C CA . ASN A 1 116 ? -3.275 -4.759 -6.934 1.00 82.94 116 ASN A CA 1
ATOM 918 C C . ASN A 1 116 ? -2.994 -3.554 -6.012 1.00 82.94 116 ASN A C 1
ATOM 920 O O . ASN A 1 116 ? -3.823 -3.242 -5.145 1.00 82.94 116 ASN A O 1
ATOM 924 N N . PRO A 1 117 ? -1.854 -2.860 -6.182 1.00 82.00 117 PRO A N 1
ATOM 925 C CA . PRO A 1 117 ? -1.474 -1.776 -5.287 1.00 82.00 117 PRO A CA 1
ATOM 926 C C . PRO A 1 117 ? -2.455 -0.602 -5.336 1.00 82.00 117 PRO A C 1
ATOM 928 O O . PRO A 1 117 ? -2.651 0.060 -4.322 1.00 82.00 117 PRO A O 1
ATOM 931 N N . GLY A 1 118 ? -3.127 -0.378 -6.472 1.00 87.06 118 GLY A N 1
ATOM 932 C CA . GLY A 1 118 ? -4.160 0.647 -6.610 1.00 87.06 118 GLY A CA 1
ATOM 933 C C . GLY A 1 118 ? -5.400 0.348 -5.767 1.00 87.06 118 GLY A C 1
ATOM 934 O O . GLY A 1 118 ? -5.894 1.234 -5.070 1.00 87.06 118 GLY A O 1
ATOM 935 N N . ILE A 1 119 ? -5.857 -0.910 -5.751 1.00 89.00 119 ILE A N 1
ATOM 936 C CA . ILE A 1 119 ? -6.991 -1.334 -4.909 1.00 89.00 119 ILE A CA 1
ATOM 937 C C . ILE A 1 119 ? -6.618 -1.206 -3.428 1.00 89.00 119 ILE A C 1
ATOM 939 O O . ILE A 1 119 ? -7.395 -0.673 -2.636 1.00 89.00 119 ILE A O 1
ATOM 943 N N . TYR A 1 120 ? -5.410 -1.628 -3.045 1.00 87.12 120 TYR A N 1
ATOM 944 C CA . TYR A 1 120 ? -4.952 -1.499 -1.661 1.00 87.12 120 TYR A CA 1
ATOM 945 C C . TYR A 1 120 ? -4.755 -0.032 -1.229 1.00 87.12 120 TYR A C 1
ATOM 947 O O . TYR A 1 120 ? -5.102 0.340 -0.104 1.00 87.12 120 TYR A O 1
ATOM 955 N N . ALA A 1 121 ? -4.256 0.834 -2.115 1.00 89.94 121 ALA A N 1
ATOM 956 C CA . ALA A 1 121 ? -4.161 2.269 -1.860 1.00 89.94 121 ALA A CA 1
ATOM 957 C C . ALA A 1 121 ? -5.553 2.891 -1.643 1.00 89.94 121 ALA A C 1
ATOM 959 O O . ALA A 1 121 ? -5.756 3.606 -0.662 1.00 89.94 121 ALA A O 1
ATOM 960 N N . ALA A 1 122 ? -6.537 2.560 -2.487 1.00 92.56 122 ALA A N 1
ATOM 961 C CA . ALA A 1 122 ? -7.917 3.015 -2.312 1.00 92.56 122 ALA A CA 1
ATOM 962 C C . ALA A 1 122 ? -8.520 2.522 -0.985 1.00 92.56 122 ALA A C 1
ATOM 964 O O . ALA A 1 122 ? -9.096 3.304 -0.230 1.00 92.56 122 ALA A O 1
ATOM 965 N N . PHE A 1 123 ? -8.326 1.243 -0.658 1.00 91.88 123 PHE A N 1
ATOM 966 C CA . PHE A 1 123 ? -8.767 0.660 0.607 1.00 91.88 123 PHE A CA 1
ATOM 967 C C . PHE A 1 123 ? -8.168 1.383 1.824 1.00 91.88 123 PHE A C 1
ATOM 969 O O . PHE A 1 123 ? -8.902 1.798 2.719 1.00 91.88 123 PHE A O 1
ATOM 976 N N . THR A 1 124 ? -6.850 1.591 1.856 1.00 91.75 124 THR A N 1
ATOM 977 C CA . THR A 1 124 ? -6.185 2.282 2.976 1.00 91.75 124 THR A CA 1
ATOM 978 C C . THR A 1 124 ? -6.588 3.756 3.079 1.00 91.75 124 THR A C 1
ATOM 980 O O . THR A 1 124 ? -6.709 4.274 4.187 1.00 91.75 124 THR A O 1
ATOM 983 N N . ALA A 1 125 ? -6.890 4.426 1.963 1.00 95.31 125 ALA A N 1
ATOM 984 C CA . ALA A 1 125 ? -7.425 5.788 1.988 1.00 95.31 125 ALA A CA 1
ATOM 985 C C . ALA A 1 125 ? -8.819 5.834 2.636 1.00 95.31 125 ALA A C 1
ATOM 987 O O . ALA A 1 125 ? -9.121 6.728 3.427 1.00 95.31 125 ALA A O 1
ATOM 988 N N . LEU A 1 126 ? -9.661 4.834 2.359 1.00 96.38 126 LEU A N 1
ATOM 989 C CA . LEU A 1 126 ? -10.963 4.689 3.009 1.00 96.38 126 LEU A CA 1
ATOM 990 C C . LEU A 1 126 ? -10.824 4.342 4.496 1.00 96.38 126 LEU A C 1
ATOM 992 O O . LEU A 1 126 ? -11.576 4.876 5.309 1.00 96.38 126 LEU A O 1
ATOM 996 N N . GLN A 1 127 ? -9.830 3.534 4.879 1.00 94.88 127 GLN A N 1
ATOM 997 C CA . GLN A 1 127 ? -9.509 3.325 6.294 1.00 94.88 127 GLN A CA 1
ATOM 998 C C . GLN A 1 127 ? -9.104 4.636 6.978 1.00 94.88 127 GLN A C 1
ATOM 1000 O O . GLN A 1 127 ? -9.502 4.867 8.115 1.00 94.88 127 GLN A O 1
ATOM 1005 N N . ALA A 1 128 ? -8.367 5.520 6.295 1.00 96.12 128 ALA A N 1
ATOM 1006 C CA . ALA A 1 128 ? -8.041 6.839 6.830 1.00 96.12 128 ALA A CA 1
ATOM 1007 C C . ALA A 1 128 ? -9.304 7.672 7.078 1.00 96.12 128 ALA A C 1
ATOM 1009 O O . ALA A 1 128 ? -9.462 8.217 8.166 1.00 96.12 128 ALA A O 1
ATOM 1010 N N . ALA A 1 129 ? -10.228 7.715 6.115 1.00 97.00 129 ALA A N 1
ATOM 1011 C CA . ALA A 1 129 ? -11.490 8.436 6.264 1.00 97.00 129 ALA A CA 1
ATOM 1012 C C . ALA A 1 129 ? -12.356 7.882 7.411 1.00 97.00 129 ALA A C 1
ATOM 1014 O O . ALA A 1 129 ? -12.963 8.649 8.156 1.00 97.00 129 ALA A O 1
ATOM 1015 N N . GLU A 1 130 ? -12.405 6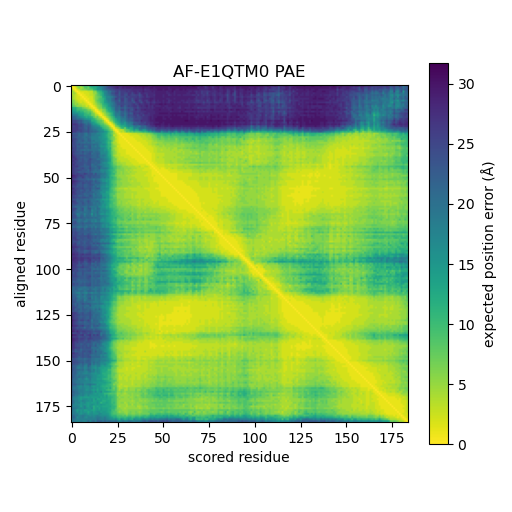.561 7.589 1.00 97.56 130 GLU A N 1
ATOM 1016 C CA . GLU A 1 130 ? -13.120 5.940 8.710 1.00 97.56 130 GLU A CA 1
ATOM 1017 C C . GLU A 1 130 ? -12.419 6.194 10.052 1.00 97.56 130 GLU A C 1
ATOM 1019 O O . GLU A 1 130 ? -13.084 6.503 11.041 1.00 97.56 130 GLU A O 1
ATOM 1024 N N . ALA A 1 131 ? -11.085 6.163 10.089 1.00 96.44 131 ALA A N 1
ATOM 1025 C CA . ALA A 1 131 ? -10.315 6.523 11.276 1.00 96.44 131 ALA A CA 1
ATOM 1026 C C . ALA A 1 131 ? -10.541 7.985 11.684 1.00 96.44 131 ALA A C 1
ATOM 1028 O O . ALA A 1 131 ? -10.736 8.249 12.866 1.00 96.44 131 ALA A O 1
ATOM 1029 N N . MET A 1 132 ? -10.611 8.919 10.726 1.00 96.56 132 MET A N 1
ATOM 1030 C CA . MET A 1 132 ? -10.959 10.321 11.001 1.00 96.56 132 MET A CA 1
ATOM 1031 C C . MET A 1 132 ? -12.318 10.441 11.686 1.00 96.56 132 MET A C 1
ATOM 1033 O O . MET A 1 132 ? -12.447 11.127 12.695 1.00 96.56 132 MET A O 1
ATOM 1037 N N . LYS A 1 133 ? -13.330 9.736 11.170 1.00 96.12 133 LYS A N 1
ATOM 1038 C CA . LYS A 1 133 ? -14.688 9.769 11.731 1.00 96.12 133 LYS A CA 1
ATOM 1039 C C . LYS A 1 133 ? -14.760 9.181 13.138 1.00 96.12 133 LYS A C 1
ATOM 1041 O O . LYS A 1 133 ? -15.520 9.681 13.960 1.00 96.12 133 LYS A O 1
ATOM 1046 N N . MET A 1 134 ? -14.025 8.099 13.396 1.00 96.31 134 MET A N 1
ATOM 1047 C CA . MET A 1 134 ? -14.116 7.352 14.656 1.00 96.31 134 MET A CA 1
ATOM 1048 C C . MET A 1 134 ? -13.172 7.865 15.745 1.00 96.31 134 MET A C 1
ATOM 1050 O O . MET A 1 134 ? -13.517 7.813 16.922 1.00 96.31 134 MET A O 1
ATOM 1054 N N . CYS A 1 135 ? -11.980 8.314 15.359 1.00 95.12 135 CYS A N 1
ATOM 1055 C CA . CYS A 1 135 ? -10.872 8.608 16.265 1.00 95.12 135 CYS A CA 1
ATOM 1056 C C . CYS A 1 135 ? -10.351 10.051 16.148 1.00 95.12 135 CYS A C 1
ATOM 1058 O O . CYS A 1 135 ? -9.673 10.530 17.052 1.00 95.12 135 CYS A O 1
ATOM 1060 N N . GLY A 1 136 ? -10.731 10.776 15.092 1.00 92.50 136 GLY A N 1
ATOM 1061 C CA . GLY A 1 136 ? -10.314 12.152 14.831 1.00 92.50 136 GLY A CA 1
ATOM 1062 C C . GLY A 1 136 ? -9.200 12.263 13.788 1.00 92.50 136 GLY A C 1
ATOM 1063 O O . GLY A 1 136 ? -8.553 11.288 13.407 1.00 92.50 136 GLY A O 1
ATOM 1064 N N . ASP A 1 137 ? -8.967 13.484 13.308 1.00 89.56 137 ASP A N 1
ATOM 1065 C CA . ASP A 1 137 ? -8.120 13.747 12.135 1.00 89.56 137 ASP A CA 1
ATOM 1066 C C . ASP A 1 137 ? -6.668 13.269 12.288 1.00 89.56 137 ASP A C 1
ATOM 1068 O O . ASP A 1 137 ? -6.056 12.793 11.330 1.00 89.56 137 ASP A O 1
ATOM 1072 N N . ALA A 1 138 ? -6.116 13.347 13.502 1.00 88.00 138 ALA A N 1
ATOM 1073 C CA . ALA A 1 138 ? -4.749 12.912 13.784 1.00 88.00 138 ALA A CA 1
ATOM 1074 C C . ALA A 1 138 ? -4.535 11.407 13.528 1.00 88.00 138 ALA A C 1
ATOM 1076 O O . ALA A 1 138 ? -3.433 10.994 13.155 1.00 88.00 138 ALA A O 1
ATOM 1077 N N . ASP A 1 139 ? -5.589 10.599 13.662 1.00 89.00 139 ASP A N 1
ATOM 1078 C CA . ASP A 1 139 ? -5.540 9.142 13.526 1.00 89.00 139 ASP A CA 1
ATOM 1079 C C . ASP A 1 139 ? -5.586 8.647 12.081 1.00 89.00 139 ASP A C 1
ATOM 1081 O O . ASP A 1 139 ? -5.154 7.531 11.778 1.00 89.00 139 ASP A O 1
ATOM 1085 N N . ALA A 1 140 ? -5.993 9.515 11.154 1.00 92.06 140 ALA A N 1
ATOM 1086 C CA . ALA A 1 140 ? -5.906 9.257 9.720 1.00 92.06 140 ALA A CA 1
ATOM 1087 C C . ALA A 1 140 ? -4.465 8.985 9.277 1.00 92.06 140 ALA A C 1
ATOM 1089 O O . ALA A 1 140 ? -4.225 8.195 8.362 1.00 92.06 140 ALA A O 1
ATOM 1090 N N . LYS A 1 141 ? -3.494 9.640 9.933 1.00 91.19 141 LYS A N 1
ATOM 1091 C CA . LYS A 1 141 ? -2.077 9.642 9.551 1.00 91.19 141 LYS A CA 1
ATOM 1092 C C . LYS A 1 141 ? -1.520 8.230 9.391 1.00 91.19 141 LYS A C 1
ATOM 1094 O O . LYS A 1 141 ? -0.747 7.988 8.464 1.00 91.19 141 LYS A O 1
ATOM 1099 N N . PHE A 1 142 ? -1.932 7.303 10.260 1.00 88.75 142 PHE A N 1
ATOM 1100 C CA . PHE A 1 142 ? -1.540 5.898 10.187 1.00 88.75 142 PHE A CA 1
ATOM 1101 C C . PHE A 1 142 ? -1.899 5.286 8.832 1.00 88.75 142 PHE A C 1
ATOM 1103 O O . PHE A 1 142 ? -1.029 4.755 8.140 1.00 88.75 142 PHE A O 1
ATOM 1110 N N . PHE A 1 143 ? -3.152 5.410 8.415 1.00 91.38 143 PHE A N 1
ATOM 1111 C CA . PHE A 1 143 ? -3.627 4.832 7.165 1.00 91.38 143 PHE A CA 1
ATOM 1112 C C . PHE A 1 143 ? -3.157 5.618 5.936 1.00 91.38 143 PHE A C 1
ATOM 1114 O O . PHE A 1 143 ? -2.721 4.998 4.970 1.00 91.38 143 PHE A O 1
ATOM 1121 N N . VAL A 1 144 ? -3.103 6.955 5.998 1.00 91.50 144 VAL A N 1
ATOM 1122 C CA . VAL A 1 144 ? -2.585 7.796 4.899 1.00 91.50 144 VAL A CA 1
ATOM 1123 C C . VAL A 1 144 ? -1.133 7.462 4.565 1.00 91.50 144 VAL A C 1
ATOM 1125 O O . VAL A 1 144 ? -0.786 7.335 3.393 1.00 91.50 144 VAL A O 1
ATOM 1128 N N . ALA A 1 145 ? -0.276 7.258 5.571 1.00 88.44 145 ALA A N 1
ATOM 1129 C CA . ALA A 1 145 ? 1.107 6.850 5.326 1.00 88.44 145 ALA A CA 1
ATOM 1130 C C . ALA A 1 145 ? 1.176 5.539 4.522 1.00 88.44 145 ALA A C 1
ATOM 1132 O O . ALA A 1 145 ? 2.036 5.381 3.653 1.00 88.44 145 ALA A O 1
ATOM 1133 N N . ARG A 1 146 ? 0.257 4.602 4.792 1.00 85.88 146 ARG A N 1
ATOM 1134 C CA . ARG A 1 146 ? 0.157 3.296 4.117 1.00 85.88 146 ARG A CA 1
ATOM 1135 C C . ARG A 1 146 ? -0.427 3.425 2.717 1.00 85.88 146 ARG A C 1
ATOM 1137 O O . ARG A 1 146 ? 0.065 2.748 1.824 1.00 85.88 146 ARG A O 1
ATOM 1144 N N . THR A 1 147 ? -1.363 4.345 2.499 1.00 88.31 147 THR A N 1
ATOM 1145 C CA . THR A 1 147 ? -1.843 4.723 1.162 1.00 88.31 147 THR A CA 1
ATOM 1146 C C . THR A 1 147 ? -0.720 5.260 0.286 1.00 88.31 147 THR A C 1
ATOM 1148 O O . THR A 1 147 ? -0.543 4.794 -0.837 1.00 88.31 147 THR A O 1
ATOM 1151 N N . ILE A 1 148 ? 0.065 6.211 0.803 1.00 87.06 148 ILE A N 1
ATOM 1152 C CA . ILE A 1 148 ? 1.192 6.797 0.067 1.00 87.06 148 ILE A CA 1
ATOM 1153 C C . ILE A 1 148 ? 2.188 5.704 -0.304 1.00 87.06 148 ILE A C 1
ATOM 1155 O O . ILE A 1 148 ? 2.594 5.614 -1.457 1.00 87.06 148 ILE A O 1
ATOM 1159 N N . LEU A 1 149 ? 2.542 4.843 0.651 1.00 84.19 149 LEU A N 1
ATOM 1160 C CA . LEU A 1 149 ? 3.503 3.778 0.401 1.00 84.19 149 LEU A CA 1
ATOM 1161 C C . LEU A 1 149 ? 2.969 2.743 -0.596 1.00 84.19 149 LEU A C 1
ATOM 1163 O O . LEU A 1 149 ? 3.693 2.356 -1.503 1.00 84.19 149 LEU A O 1
ATOM 1167 N N . ALA A 1 150 ? 1.699 2.350 -0.485 1.00 81.94 150 ALA A N 1
ATOM 1168 C CA . ALA A 1 150 ? 1.045 1.443 -1.425 1.00 81.94 150 ALA A CA 1
ATOM 1169 C C . ALA A 1 150 ? 1.057 1.957 -2.871 1.00 81.94 150 ALA A C 1
ATOM 1171 O O . ALA A 1 150 ? 1.224 1.166 -3.794 1.00 81.94 150 ALA A O 1
ATOM 1172 N N . GLY A 1 151 ? 0.873 3.266 -3.066 1.00 79.50 151 GLY A N 1
ATOM 1173 C CA . GLY A 1 151 ? 0.870 3.882 -4.393 1.00 79.50 151 GLY A CA 1
ATOM 1174 C C . GLY A 1 151 ? 2.268 4.186 -4.933 1.00 79.50 151 GLY A C 1
ATOM 1175 O O . GLY A 1 151 ? 2.543 3.926 -6.102 1.00 79.50 151 GLY A O 1
ATOM 1176 N N . ALA A 1 152 ? 3.156 4.725 -4.096 1.00 83.19 152 ALA A N 1
ATOM 1177 C CA . ALA A 1 152 ? 4.484 5.165 -4.517 1.00 83.19 152 ALA A CA 1
ATOM 1178 C C . ALA A 1 152 ? 5.449 3.992 -4.718 1.00 83.19 152 ALA A C 1
ATOM 1180 O O . ALA A 1 152 ? 6.197 3.960 -5.687 1.00 83.19 152 ALA A O 1
ATOM 1181 N N . LEU A 1 153 ? 5.422 2.998 -3.832 1.00 81.12 153 LEU A N 1
ATOM 1182 C CA . LEU A 1 153 ? 6.429 1.942 -3.814 1.00 81.12 153 LEU A CA 1
ATOM 1183 C C . LEU A 1 153 ? 6.461 1.072 -5.086 1.00 81.12 153 LEU A C 1
ATOM 1185 O O . LEU A 1 153 ? 7.559 0.807 -5.572 1.00 81.12 153 LEU A O 1
ATOM 1189 N N . PRO A 1 154 ? 5.324 0.665 -5.691 1.00 81.25 154 PRO A N 1
ATOM 1190 C CA . PRO A 1 154 ? 5.341 -0.020 -6.983 1.00 81.25 154 PRO A CA 1
ATOM 1191 C C . PRO A 1 154 ? 5.949 0.828 -8.100 1.00 81.25 154 PRO A C 1
ATOM 1193 O O . PRO A 1 154 ? 6.650 0.284 -8.947 1.00 81.25 154 PRO A O 1
ATOM 1196 N N . TYR A 1 155 ? 5.697 2.141 -8.102 1.00 82.50 155 TYR A N 1
ATOM 1197 C CA . TYR A 1 155 ? 6.286 3.061 -9.074 1.00 82.50 155 TYR A CA 1
ATOM 1198 C C . TYR A 1 155 ? 7.806 3.146 -8.898 1.00 82.50 155 TYR A C 1
ATOM 1200 O O . TYR A 1 155 ? 8.537 2.970 -9.870 1.00 82.50 155 TYR A O 1
ATOM 1208 N N . GLU A 1 156 ? 8.286 3.329 -7.667 1.00 82.50 156 GLU A N 1
ATOM 1209 C CA . GLU A 1 156 ? 9.723 3.408 -7.380 1.00 82.50 156 GLU A CA 1
ATOM 1210 C C . GLU A 1 156 ? 10.455 2.103 -7.735 1.00 82.50 156 GLU A C 1
ATOM 1212 O O . GLU A 1 156 ? 11.488 2.123 -8.404 1.00 82.50 156 GLU A O 1
ATOM 1217 N N . LEU A 1 157 ? 9.893 0.946 -7.360 1.00 79.88 157 LEU A N 1
ATOM 1218 C CA . LEU A 1 157 ? 10.456 -0.362 -7.715 1.00 79.88 157 LEU A CA 1
ATOM 1219 C C . LEU A 1 157 ? 10.458 -0.602 -9.227 1.00 79.88 157 LEU A C 1
ATOM 1221 O O . LEU A 1 157 ? 11.402 -1.185 -9.759 1.00 79.88 157 LEU A O 1
ATOM 1225 N N . TYR A 1 158 ? 9.416 -0.147 -9.920 1.00 81.94 158 TYR A N 1
ATOM 1226 C CA . TYR A 1 158 ? 9.336 -0.206 -11.373 1.00 81.94 158 TYR A CA 1
ATOM 1227 C C . TYR A 1 158 ? 10.430 0.642 -12.033 1.00 81.94 158 TYR A C 1
ATOM 1229 O O . TYR A 1 158 ? 11.133 0.139 -12.908 1.00 81.94 158 TYR A O 1
ATOM 1237 N N . VAL A 1 159 ? 10.617 1.896 -11.604 1.00 82.31 159 VAL A N 1
ATOM 1238 C CA . VAL A 1 159 ? 11.671 2.776 -12.140 1.00 82.31 159 VAL A CA 1
ATOM 1239 C C . VAL A 1 159 ? 13.045 2.163 -11.891 1.00 82.31 159 VAL A C 1
ATOM 1241 O O . VAL A 1 159 ? 13.844 2.059 -12.819 1.00 82.31 159 VAL A O 1
ATOM 1244 N N . LEU A 1 160 ? 13.287 1.675 -10.672 1.00 82.38 160 LEU A N 1
ATOM 1245 C CA . LEU A 1 160 ? 14.544 1.035 -10.301 1.00 82.38 160 LEU A CA 1
ATOM 1246 C C . LEU A 1 160 ? 14.834 -0.199 -11.162 1.00 82.38 160 LEU A C 1
ATOM 1248 O O . LEU A 1 160 ? 15.963 -0.365 -11.616 1.00 82.38 160 LEU A O 1
ATOM 1252 N N . LEU A 1 161 ? 13.830 -1.041 -11.425 1.00 82.56 161 LEU A N 1
ATOM 1253 C CA . LEU A 1 161 ? 13.975 -2.207 -12.296 1.00 82.56 161 LEU A CA 1
ATOM 1254 C C . LEU A 1 161 ? 14.332 -1.802 -13.731 1.00 82.56 161 LEU A C 1
ATOM 1256 O O . LEU A 1 161 ? 15.234 -2.386 -14.326 1.00 82.56 161 LEU A O 1
ATOM 1260 N N . ILE A 1 162 ? 13.634 -0.812 -14.289 1.00 84.50 162 ILE A N 1
ATOM 1261 C CA . ILE A 1 162 ? 13.855 -0.352 -15.663 1.00 84.50 162 ILE A CA 1
ATOM 1262 C C . ILE A 1 162 ? 15.246 0.263 -15.824 1.00 84.50 162 ILE A C 1
ATOM 1264 O O . ILE A 1 162 ? 15.970 -0.099 -16.754 1.00 84.50 162 ILE A O 1
ATOM 1268 N N . ASP A 1 163 ? 15.651 1.110 -14.880 1.00 82.12 163 ASP A N 1
ATOM 1269 C CA . ASP A 1 163 ? 16.981 1.710 -14.874 1.00 82.12 163 ASP A CA 1
ATOM 1270 C C . ASP A 1 163 ? 18.077 0.653 -14.676 1.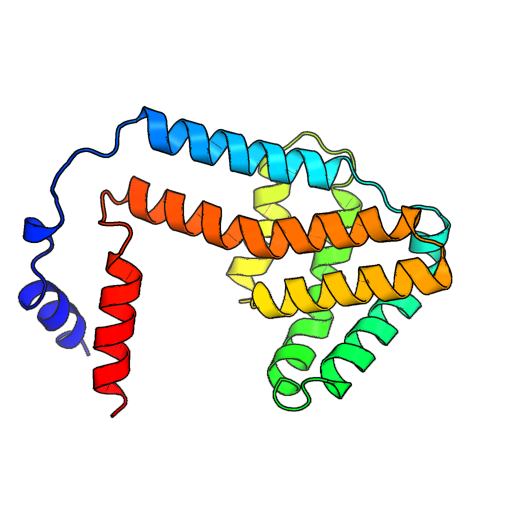00 82.12 163 ASP A C 1
ATOM 1272 O O . ASP A 1 163 ? 19.102 0.696 -15.357 1.00 82.12 163 ASP A O 1
ATOM 1276 N N . TYR A 1 164 ? 17.859 -0.321 -13.784 1.00 79.69 164 TYR A N 1
ATOM 1277 C CA . TYR A 1 164 ? 18.794 -1.424 -13.541 1.00 79.69 164 TYR A CA 1
ATOM 1278 C C . TYR A 1 164 ? 19.006 -2.288 -14.788 1.00 79.69 164 TYR A C 1
ATOM 1280 O O . TYR A 1 164 ? 20.129 -2.694 -15.082 1.0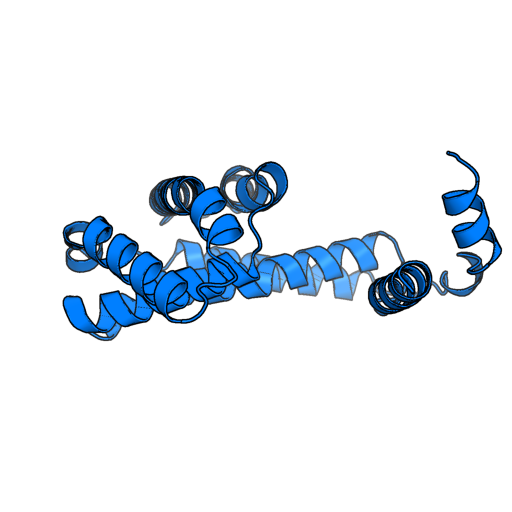0 79.69 164 TYR A O 1
ATOM 1288 N N . LEU A 1 165 ? 17.938 -2.545 -15.547 1.00 83.06 165 LEU A N 1
ATOM 1289 C CA . LEU A 1 165 ? 17.998 -3.278 -16.812 1.00 83.06 165 LEU A CA 1
ATOM 1290 C C . LEU A 1 165 ? 18.551 -2.432 -17.973 1.00 83.06 165 LEU A C 1
ATOM 1292 O O . LEU A 1 165 ? 18.690 -2.947 -19.082 1.00 83.06 165 LEU A O 1
ATOM 1296 N N . GLY A 1 166 ? 18.867 -1.152 -17.741 1.00 79.25 166 GLY A N 1
ATOM 1297 C CA . GLY A 1 166 ? 19.355 -0.233 -18.770 1.00 79.25 166 GLY A CA 1
ATOM 1298 C C . GLY A 1 166 ? 18.329 0.018 -19.876 1.00 79.25 166 GLY A C 1
ATOM 1299 O O . GLY A 1 166 ? 18.703 0.210 -21.033 1.00 79.25 166 GLY A O 1
ATOM 1300 N N . MET A 1 167 ? 17.040 -0.051 -19.541 1.00 81.75 167 MET A N 1
ATOM 1301 C CA . MET A 1 167 ? 15.941 0.101 -20.486 1.00 81.75 167 MET A CA 1
ATOM 1302 C C . MET A 1 167 ? 15.424 1.541 -20.499 1.00 81.75 167 MET A C 1
ATOM 1304 O O . MET A 1 167 ? 15.459 2.249 -19.495 1.00 81.75 167 MET A O 1
ATOM 1308 N N . ASP A 1 168 ? 14.887 1.970 -21.640 1.00 83.19 168 ASP A N 1
ATOM 1309 C CA . ASP A 1 168 ? 14.188 3.249 -21.738 1.00 83.19 168 ASP A CA 1
ATOM 1310 C C . ASP A 1 168 ? 12.945 3.255 -20.822 1.00 83.19 168 ASP A C 1
ATOM 1312 O O . ASP A 1 168 ? 12.126 2.332 -20.868 1.00 83.19 168 ASP A O 1
ATOM 1316 N N . ARG A 1 169 ? 12.769 4.306 -20.006 1.00 81.69 169 ARG A N 1
ATOM 1317 C CA . ARG A 1 169 ? 11.653 4.422 -19.040 1.00 81.69 169 ARG A CA 1
ATOM 1318 C C . ARG A 1 169 ? 10.258 4.385 -19.682 1.00 81.69 169 ARG A C 1
ATOM 1320 O O . ARG A 1 169 ? 9.278 4.076 -19.003 1.00 81.69 169 ARG A O 1
ATOM 1327 N N . THR A 1 170 ? 10.151 4.653 -20.984 1.00 85.44 170 THR A N 1
ATOM 1328 C CA . THR A 1 170 ? 8.908 4.571 -21.769 1.00 85.44 170 THR A CA 1
ATOM 1329 C C . THR A 1 170 ? 8.666 3.191 -22.386 1.00 85.44 170 THR A C 1
ATOM 1331 O O . THR A 1 170 ? 7.585 2.944 -22.938 1.00 85.44 170 THR A O 1
ATOM 1334 N N . PHE A 1 171 ? 9.625 2.263 -22.286 1.00 85.44 171 PHE A N 1
ATOM 1335 C CA . PHE A 1 171 ? 9.512 0.928 -22.872 1.00 85.44 171 PHE A CA 1
ATOM 1336 C C . PHE A 1 171 ? 8.240 0.191 -22.425 1.00 85.44 171 PHE A C 1
ATOM 1338 O O . PHE A 1 171 ? 7.519 -0.295 -23.296 1.00 85.44 171 PHE A O 1
ATOM 1345 N N . PRO A 1 172 ? 7.869 0.143 -21.131 1.00 83.94 172 PRO A N 1
ATOM 1346 C CA . PRO A 1 172 ? 6.682 -0.604 -20.708 1.00 83.94 172 PRO A CA 1
ATOM 1347 C C . PRO A 1 172 ? 5.378 -0.015 -21.245 1.00 83.94 172 PRO A C 1
ATOM 1349 O O . PRO A 1 172 ? 4.464 -0.763 -21.580 1.00 83.94 172 PRO A O 1
ATOM 1352 N N . VAL A 1 173 ? 5.310 1.308 -21.433 1.00 85.69 173 VAL A N 1
ATOM 1353 C CA . VAL A 1 173 ? 4.175 1.959 -22.110 1.00 85.69 173 VAL A CA 1
ATOM 1354 C C . VAL A 1 173 ? 4.107 1.526 -23.575 1.00 85.69 173 VAL A C 1
ATOM 1356 O O . VAL A 1 173 ? 3.027 1.237 -24.089 1.00 85.69 173 VAL A O 1
ATOM 1359 N N . THR A 1 174 ? 5.254 1.463 -24.251 1.00 87.94 174 THR A N 1
ATOM 1360 C CA . THR A 1 174 ? 5.346 1.014 -25.647 1.00 87.94 174 THR A CA 1
ATOM 1361 C C . THR A 1 174 ? 4.949 -0.454 -25.788 1.00 87.94 174 THR A C 1
ATOM 1363 O O . THR A 1 174 ? 4.139 -0.789 -26.652 1.00 87.94 174 THR A O 1
ATOM 1366 N N . LEU A 1 175 ? 5.447 -1.315 -24.899 1.00 86.75 175 LEU A N 1
ATOM 1367 C CA . LEU A 1 175 ? 5.081 -2.726 -24.837 1.00 86.75 175 LEU A CA 1
ATOM 1368 C C . LEU A 1 175 ? 3.581 -2.895 -24.588 1.00 86.75 175 LEU A C 1
ATOM 1370 O O . LEU A 1 175 ? 2.924 -3.643 -25.305 1.00 86.75 175 LEU A O 1
ATOM 1374 N N . PHE A 1 176 ? 3.023 -2.177 -23.612 1.00 89.31 176 PHE A N 1
ATOM 1375 C CA . PHE A 1 176 ? 1.601 -2.261 -23.302 1.00 89.31 176 PHE A CA 1
ATOM 1376 C C . PHE A 1 176 ? 0.733 -1.851 -24.496 1.00 89.31 176 PHE A C 1
ATOM 1378 O O . PHE A 1 176 ? -0.204 -2.567 -24.840 1.00 89.31 176 PHE A O 1
ATOM 1385 N N . LYS A 1 177 ? 1.081 -0.761 -25.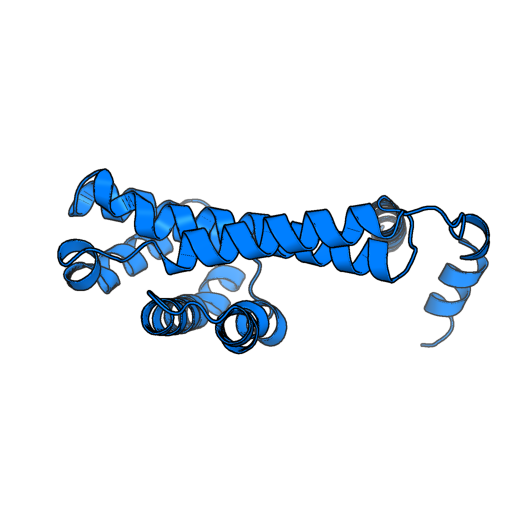196 1.00 90.69 177 LYS A N 1
ATOM 1386 C CA . LYS A 1 177 ? 0.397 -0.359 -26.438 1.00 90.69 177 LYS A CA 1
ATOM 1387 C C . LYS A 1 177 ? 0.436 -1.464 -27.497 1.00 90.69 177 LYS A C 1
ATOM 1389 O O . LYS A 1 177 ? -0.606 -1.784 -28.059 1.00 90.69 177 LYS A O 1
ATOM 1394 N N . ALA A 1 178 ? 1.597 -2.080 -27.716 1.00 90.75 178 ALA A N 1
ATOM 1395 C CA . ALA A 1 178 ? 1.741 -3.177 -28.671 1.00 90.75 178 ALA A CA 1
ATOM 1396 C C . ALA A 1 178 ? 0.911 -4.415 -28.278 1.00 90.75 178 ALA A C 1
ATOM 1398 O O . ALA A 1 178 ? 0.330 -5.069 -29.138 1.00 90.75 178 ALA A O 1
ATOM 1399 N N . LEU A 1 179 ? 0.807 -4.730 -26.983 1.00 90.69 179 LEU A N 1
ATOM 1400 C CA . LEU A 1 179 ? -0.033 -5.829 -26.495 1.00 90.69 179 LEU A CA 1
ATOM 1401 C C . LEU A 1 179 ? -1.525 -5.529 -26.667 1.00 90.69 179 LEU A C 1
ATOM 1403 O O . LEU A 1 179 ? -2.277 -6.409 -27.080 1.00 90.69 179 LEU A O 1
ATOM 1407 N N . LEU A 1 180 ? -1.959 -4.292 -26.422 1.00 89.69 180 LEU A N 1
ATOM 1408 C CA . LEU A 1 180 ? -3.348 -3.886 -26.651 1.00 89.69 180 LEU A CA 1
ATOM 1409 C C . LEU A 1 180 ? -3.747 -4.027 -28.124 1.00 89.69 180 LEU A C 1
ATOM 1411 O O . LEU A 1 180 ? -4.876 -4.414 -28.421 1.00 89.69 180 LEU A O 1
ATOM 1415 N N . GLU A 1 181 ? -2.824 -3.774 -29.052 1.00 91.44 181 GLU A N 1
ATOM 1416 C CA . GLU A 1 181 ? -3.051 -4.019 -30.480 1.00 91.44 181 GLU A CA 1
ATOM 1417 C C . GLU A 1 181 ? -3.315 -5.497 -30.804 1.00 91.44 181 GLU A C 1
ATOM 1419 O O . GLU A 1 181 ? -4.002 -5.768 -31.780 1.00 91.44 181 GLU A O 1
ATOM 1424 N N . THR A 1 182 ? -2.853 -6.446 -29.980 1.00 86.75 182 THR A N 1
ATOM 1425 C CA . THR A 1 182 ? -3.130 -7.887 -30.169 1.00 86.75 182 THR A CA 1
ATOM 1426 C C . THR A 1 182 ? -4.449 -8.369 -29.577 1.00 86.75 182 THR A C 1
ATOM 1428 O O . THR A 1 182 ? -4.844 -9.509 -29.806 1.00 86.75 182 THR A O 1
ATOM 1431 N N . THR A 1 183 ? -5.118 -7.518 -28.800 1.00 78.69 183 THR A N 1
ATOM 1432 C CA . THR A 1 183 ? -6.437 -7.814 -28.217 1.00 78.69 183 THR A CA 1
ATOM 1433 C C . THR A 1 183 ? -7.598 -7.273 -29.054 1.00 78.69 183 THR A C 1
ATOM 1435 O O . THR A 1 183 ? -8.754 -7.472 -28.686 1.00 78.69 183 THR A O 1
ATOM 1438 N N . LYS A 1 184 ? -7.289 -6.581 -30.157 1.00 55.56 184 LYS A N 1
ATOM 1439 C CA . LYS A 1 184 ? -8.243 -6.154 -31.186 1.00 55.56 184 LYS A CA 1
ATOM 1440 C C . LYS A 1 184 ? -8.349 -7.211 -32.277 1.00 55.56 184 LYS A C 1
ATOM 1442 O O . LYS A 1 184 ? -9.473 -7.370 -32.794 1.00 55.56 184 LYS A O 1
#

Nearest PDB structures (foldseek):
  7vea-assembly1_fE  TM=5.055E-01  e=7.468E-02  Thermosynechococcus vestitus BP-1
  6yx7-assembly1_III  TM=4.980E-01  e=9.048E-02  Nostoc sp. WR13
  8imk-assembly1_H  TM=4.854E-01  e=2.045E-01  Anthocerotibacter panamensis
  7sc7-assembly1_AJ  TM=4.652E-01  e=5.339E-01  Synechocystis sp. PCC 6803 substr. Kazusa
  7sc7-assembly1_AQ  TM=4.278E-01  e=8.627E-01  Synechocystis sp. PCC 6803 substr. Kazusa

Solvent-accessible surface area (backbone atoms only — not comparable to full-atom values): 10147 Å² total; per-residue (Å²): 144,65,65,66,66,52,49,51,46,67,77,54,48,62,79,79,46,58,68,92,75,80,56,83,61,57,60,54,50,54,50,50,53,53,49,50,52,52,51,56,37,24,67,48,64,72,49,72,59,50,64,75,41,40,67,59,27,49,53,49,19,52,52,50,48,43,67,76,41,54,91,44,42,67,64,49,62,72,39,51,70,50,53,55,52,52,49,56,52,51,61,74,42,48,71,54,87,58,64,64,61,47,44,70,48,57,53,42,48,39,66,75,67,63,52,56,40,66,61,52,18,53,41,28,44,36,27,13,56,40,27,26,76,76,61,32,72,80,51,16,52,38,28,43,41,49,17,51,47,38,54,47,47,60,53,53,53,49,52,50,52,34,55,72,70,54,43,54,88,59,47,67,60,53,51,50,54,58,53,55,64,72,77,110

Sequence (184 aa):
MIDFFLLLILKYPLSRYMMMSSSSTDVKEEIKKTVQLIITNLNVKPSECVLKNYDAITKNAVSILLKIFPELSDDVNALISKFTEIQENIKKLVGTTDIGEYADSILSIFAVYRVNPGIYAAFTALQAAEAMKMCGDADAKFFVARTILAGALPYELYVLLIDYLGMDRTFPVTLFKALLETTK

Radius of gyration: 19.58 Å; Cα contacts (8 Å, |Δi|>4): 140; chains: 1; bounding box: 45×35×55 Å

Organism: Vulcanisaeta distributa (strain DSM 14429 / JCM 11212 / NBRC 100878 / IC-017) (NCBI:txid572478)

pLDDT: mean 78.86, std 15.54, range [39.16, 97.56]

Foldseek 3Di:
DPVPVVVVCVVDPVVVFPPDDPDPVVLVVLVVVLLVLLVLLLQDAADPQCVVCVVVLLVQLLVVLCVVCVVCVVLSVLCSVVLVQLVVLSNVSRPPSDPVSVCVRNVCSCVVSVNDLVSSLSSLQSSLVSCCVRPNNVNSSNSNSVSCSSPVVVVSVLVSVCVVVSGDSCVVVVVVVVVVVVVD